Protein AF-A0A968MJ67-F1 (afdb_monomer_lite)

Radius of gyration: 22.07 Å; chains: 1; bounding box: 56×42×58 Å

Secondary structure (DSSP, 8-state):
-------SSSSS--TTHHHHHHHHHHHHHHHHHHTT-TTS--EEEE-----EEEEEE-SSSEEEEEESHHHHHHHHHHHHSPTTEEEE-HHHHT-TTEEEEEEEEE--TT-SSPEEEEEEEEE-TT------S---S-HHHHHHHHHHHGGGGGT-----------TTSSHHHHHHHHHHHHHHHS-------PPPSS---TTHHHHHHHHHHHHHHH---HHHHHHHHHHHS--

Structure (mmCIF, N/CA/C/O backbone):
data_AF-A0A968MJ67-F1
#
_entry.id   AF-A0A968MJ67-F1
#
loop_
_atom_site.group_PDB
_atom_site.id
_atom_site.type_symbol
_atom_site.label_atom_id
_atom_site.label_alt_id
_atom_site.label_comp_id
_atom_site.label_asym_id
_atom_site.label_entity_id
_atom_site.label_seq_id
_atom_site.pdbx_PDB_ins_code
_atom_site.Cartn_x
_atom_site.Cartn_y
_atom_site.Cartn_z
_atom_site.occupancy
_atom_site.B_iso_or_equiv
_atom_site.auth_seq_id
_atom_site.auth_comp_id
_atom_site.auth_asym_id
_atom_site.auth_atom_id
_atom_site.pdbx_PDB_model_num
ATOM 1 N N . GLY A 1 1 ? -6.217 -2.602 24.560 1.00 82.19 1 GLY A N 1
ATOM 2 C CA . GLY A 1 1 ? -4.945 -1.943 24.200 1.00 82.19 1 GLY A CA 1
ATOM 3 C C . GLY A 1 1 ? -5.206 -0.495 23.841 1.00 82.19 1 GLY A C 1
ATOM 4 O O . GLY A 1 1 ? -6.370 -0.126 23.727 1.00 82.19 1 GLY A O 1
ATOM 5 N N . GLY A 1 2 ? -4.158 0.314 23.679 1.00 90.75 2 GLY A N 1
ATOM 6 C CA . GLY A 1 2 ? -4.299 1.680 23.165 1.00 90.75 2 GLY A CA 1
ATOM 7 C C . GLY A 1 2 ? -4.777 1.683 21.711 1.00 90.75 2 GLY A C 1
ATOM 8 O O . GLY A 1 2 ? -4.461 0.764 20.958 1.00 90.75 2 GLY A O 1
ATOM 9 N N . VAL A 1 3 ? -5.547 2.702 21.330 1.00 93.62 3 VAL A N 1
ATOM 10 C CA . VAL A 1 3 ? -6.024 2.908 19.956 1.00 93.62 3 VAL A CA 1
ATOM 11 C C . VAL A 1 3 ? -5.465 4.234 19.462 1.00 93.62 3 VAL A C 1
ATOM 13 O O . VAL A 1 3 ? -5.598 5.248 20.142 1.00 93.62 3 VAL A O 1
ATOM 16 N N . MET A 1 4 ? -4.842 4.223 18.286 1.00 94.25 4 MET A N 1
ATOM 17 C CA . MET A 1 4 ? -4.293 5.418 17.650 1.00 94.25 4 MET A CA 1
ATOM 18 C C . MET A 1 4 ? -4.965 5.618 16.286 1.00 94.25 4 MET A C 1
ATOM 20 O O . MET A 1 4 ? -4.701 4.838 15.370 1.00 94.25 4 MET A O 1
ATOM 24 N N . PRO A 1 5 ? -5.831 6.634 16.125 1.00 93.25 5 PRO A N 1
ATOM 25 C CA . PRO A 1 5 ? -6.358 7.001 14.820 1.00 93.25 5 PRO A CA 1
ATOM 26 C C . PRO A 1 5 ? -5.293 7.760 14.019 1.00 93.25 5 PRO A C 1
ATOM 28 O O . PRO A 1 5 ? -4.637 8.663 14.537 1.00 93.25 5 PRO A O 1
ATOM 31 N N . ILE A 1 6 ? -5.124 7.395 12.749 1.00 94.38 6 ILE A N 1
ATOM 32 C CA . ILE A 1 6 ? -4.171 8.025 11.830 1.00 94.38 6 ILE A CA 1
ATOM 33 C C . ILE A 1 6 ? -4.911 8.344 10.540 1.00 94.38 6 ILE A C 1
ATOM 35 O O . ILE A 1 6 ? -5.614 7.493 9.996 1.00 94.38 6 ILE A O 1
ATOM 39 N N . PHE A 1 7 ? -4.740 9.565 10.045 1.00 92.88 7 PHE A N 1
ATOM 40 C CA . PHE A 1 7 ? -5.459 10.059 8.881 1.00 92.88 7 PHE A CA 1
ATOM 41 C C . PHE A 1 7 ? -4.482 10.447 7.780 1.00 92.88 7 PHE A C 1
ATOM 43 O O . PHE A 1 7 ? -3.519 11.176 8.008 1.00 92.88 7 PHE A O 1
ATOM 50 N N . PHE A 1 8 ? -4.760 9.965 6.572 1.00 92.06 8 PHE A N 1
ATOM 51 C CA . PHE A 1 8 ? -4.051 10.342 5.359 1.00 92.06 8 PHE A CA 1
ATOM 52 C C . PHE A 1 8 ? -5.030 11.087 4.462 1.00 92.06 8 PHE A C 1
ATOM 54 O O . PHE A 1 8 ? -6.102 10.572 4.155 1.00 92.06 8 PHE A O 1
ATOM 61 N N . GLY A 1 9 ? -4.656 12.294 4.051 1.00 87.62 9 GLY A N 1
ATOM 62 C CA . GLY A 1 9 ? -5.479 13.135 3.187 1.00 87.62 9 GLY A CA 1
ATOM 63 C C . GLY A 1 9 ? -6.207 14.286 3.892 1.00 87.62 9 GLY A C 1
ATOM 64 O O . GLY A 1 9 ? -6.979 14.995 3.253 1.00 87.62 9 GLY A O 1
ATOM 65 N N . ALA A 1 10 ? -5.948 14.490 5.186 1.00 85.50 10 ALA A N 1
ATOM 66 C CA . ALA A 1 10 ? -6.442 15.614 5.976 1.00 85.50 10 ALA A CA 1
ATOM 67 C C . ALA A 1 10 ? -5.298 16.189 6.839 1.00 85.50 10 ALA A C 1
ATOM 69 O O . ALA A 1 10 ? -4.511 15.407 7.376 1.00 85.50 10 ALA A O 1
ATOM 70 N N . PRO A 1 11 ? -5.160 17.524 6.972 1.00 80.56 11 PRO A N 1
ATOM 71 C CA . PRO A 1 11 ? -5.955 18.563 6.306 1.00 80.56 11 PRO A CA 1
ATOM 72 C C . PRO A 1 11 ? -5.613 18.734 4.815 1.00 80.56 11 PRO A C 1
ATOM 74 O O . PRO A 1 11 ? -6.339 19.408 4.095 1.00 80.56 11 PRO A O 1
ATOM 77 N N . VAL A 1 12 ? -4.520 18.125 4.343 1.00 81.50 12 VAL A N 1
ATOM 78 C CA . VAL A 1 12 ? -4.082 18.192 2.942 1.00 81.50 12 VAL A CA 1
ATOM 79 C C . VAL A 1 12 ? -4.245 16.828 2.283 1.00 81.50 12 VAL A C 1
ATOM 81 O O . VAL A 1 12 ? -3.722 15.828 2.781 1.00 81.50 12 VAL A O 1
ATOM 84 N N . SER A 1 13 ? -4.936 16.808 1.142 1.00 77.75 13 SER A N 1
ATOM 85 C CA . SER A 1 13 ? -5.158 15.603 0.346 1.00 77.75 13 SER A CA 1
ATOM 86 C C . SER A 1 13 ? -4.141 15.449 -0.780 1.00 77.75 13 SER A C 1
ATOM 88 O O . SER A 1 13 ? -3.773 16.413 -1.445 1.00 77.75 13 SER A O 1
ATOM 90 N N . PHE A 1 14 ? -3.699 14.211 -0.996 1.00 80.69 14 PHE A N 1
ATOM 91 C CA . PHE A 1 14 ? -2.829 13.811 -2.102 1.00 80.69 14 PHE A CA 1
ATOM 92 C C . PHE A 1 14 ? -3.429 12.600 -2.818 1.00 80.69 14 PHE A C 1
ATOM 94 O O . PHE A 1 14 ? -4.000 11.727 -2.160 1.00 80.69 14 PHE A O 1
ATOM 101 N N . GLU A 1 15 ? -3.221 12.490 -4.133 1.00 74.69 15 GLU A N 1
ATOM 102 C CA . GLU A 1 15 ? -3.727 11.365 -4.943 1.00 74.69 15 GLU A CA 1
ATOM 103 C C . GLU A 1 15 ? -3.272 9.996 -4.405 1.00 74.69 15 GLU A C 1
ATOM 105 O O . GLU A 1 15 ? -4.040 9.040 -4.371 1.00 74.69 15 GLU A O 1
ATOM 110 N N . ASP A 1 16 ? -2.042 9.915 -3.891 1.00 82.25 16 ASP A N 1
ATOM 111 C CA . ASP A 1 16 ? -1.436 8.677 -3.386 1.00 82.25 16 ASP A CA 1
ATOM 112 C C . ASP A 1 16 ? -1.673 8.411 -1.884 1.00 82.25 16 ASP A C 1
ATOM 114 O O . ASP A 1 16 ? -0.992 7.576 -1.287 1.00 82.25 16 ASP A O 1
ATOM 118 N N . SER A 1 17 ? -2.628 9.091 -1.238 1.00 88.31 17 SER A N 1
ATOM 119 C CA . SER A 1 17 ? -2.850 8.979 0.220 1.00 88.31 17 SER A CA 1
ATOM 120 C C . SER A 1 17 ? -3.091 7.538 0.690 1.00 88.31 17 SER A C 1
ATOM 122 O O . SER A 1 17 ? -2.517 7.120 1.695 1.00 88.31 17 SER A O 1
ATOM 124 N N . ALA A 1 18 ? -3.855 6.743 -0.068 1.00 90.81 18 ALA A N 1
ATOM 125 C CA . ALA A 1 18 ? -4.081 5.328 0.238 1.00 90.81 18 ALA A CA 1
ATOM 126 C C . ALA A 1 18 ? -2.784 4.499 0.177 1.00 90.81 18 ALA A C 1
ATOM 128 O O . ALA A 1 18 ? -2.505 3.701 1.070 1.00 90.81 18 ALA A O 1
ATOM 129 N N . ASN A 1 19 ? -1.952 4.725 -0.846 1.00 89.44 19 ASN A N 1
ATOM 130 C CA . ASN A 1 19 ? -0.661 4.045 -0.990 1.00 89.44 19 ASN A CA 1
ATOM 131 C C . ASN A 1 19 ? 0.298 4.421 0.145 1.00 89.44 19 ASN A C 1
ATOM 133 O O . ASN A 1 19 ? 1.007 3.563 0.665 1.00 89.44 19 ASN A O 1
ATOM 137 N N . ARG A 1 20 ? 0.281 5.688 0.568 1.00 88.06 20 ARG A N 1
ATOM 138 C CA . ARG A 1 20 ? 1.089 6.181 1.691 1.00 88.06 20 ARG A CA 1
ATOM 139 C C . ARG A 1 20 ? 0.654 5.573 3.021 1.00 88.06 20 ARG A C 1
ATOM 141 O O . ARG A 1 20 ? 1.517 5.200 3.807 1.00 88.06 20 ARG A O 1
ATOM 148 N N . ALA A 1 21 ? -0.651 5.422 3.249 1.00 93.62 21 ALA A N 1
ATOM 149 C CA . ALA A 1 21 ? -1.172 4.749 4.437 1.00 93.62 21 ALA A CA 1
ATOM 150 C C . ALA A 1 21 ? -0.690 3.292 4.519 1.00 93.62 21 ALA A C 1
ATOM 152 O O . ALA A 1 21 ? -0.228 2.842 5.568 1.00 93.62 21 ALA A O 1
ATOM 153 N N . LEU A 1 22 ? -0.738 2.575 3.393 1.00 94.06 22 LEU A N 1
ATOM 154 C CA . LEU A 1 22 ? -0.252 1.199 3.289 1.00 94.06 22 LEU A CA 1
ATOM 155 C C . LEU A 1 22 ? 1.262 1.097 3.529 1.00 94.06 22 LEU A C 1
ATOM 157 O O . LEU A 1 22 ? 1.694 0.250 4.310 1.00 94.06 22 LEU A O 1
ATOM 161 N N . GLU A 1 23 ? 2.061 1.973 2.909 1.00 90.38 23 GLU A N 1
ATOM 162 C CA . GLU A 1 23 ? 3.512 2.021 3.141 1.00 90.38 23 GLU A CA 1
ATOM 163 C C . GLU A 1 23 ? 3.852 2.321 4.601 1.00 90.38 23 GLU A C 1
ATOM 165 O O . GLU A 1 23 ? 4.701 1.650 5.187 1.00 90.38 23 GLU A O 1
ATOM 170 N N . PHE A 1 24 ? 3.171 3.298 5.206 1.00 93.06 24 PHE A N 1
ATOM 171 C CA . PHE A 1 24 ? 3.376 3.663 6.603 1.00 93.06 24 PHE A CA 1
ATOM 172 C C . PHE A 1 24 ? 3.139 2.469 7.529 1.00 93.06 24 PHE A C 1
ATOM 174 O O . PHE A 1 24 ? 3.987 2.158 8.364 1.00 93.06 24 PHE A O 1
ATOM 181 N N . VAL A 1 25 ? 2.017 1.767 7.357 1.00 94.62 25 VAL A N 1
ATOM 182 C CA . VAL A 1 25 ? 1.682 0.610 8.191 1.00 94.62 25 VAL A CA 1
ATOM 183 C C . VAL A 1 25 ? 2.725 -0.497 8.041 1.00 94.62 25 VAL A C 1
ATOM 185 O O . VAL A 1 25 ? 3.190 -1.029 9.048 1.00 94.62 25 VAL A O 1
ATOM 188 N N . ILE A 1 26 ? 3.154 -0.808 6.814 1.00 90.94 26 ILE A N 1
ATOM 189 C CA . ILE A 1 26 ? 4.209 -1.807 6.594 1.00 90.94 26 ILE A CA 1
ATOM 190 C C . ILE A 1 26 ? 5.513 -1.380 7.275 1.00 90.94 26 ILE A C 1
ATOM 192 O O . ILE A 1 26 ? 6.121 -2.193 7.969 1.00 90.94 26 ILE A O 1
ATOM 196 N N . ALA A 1 27 ? 5.917 -0.115 7.139 1.00 87.88 27 ALA A N 1
ATOM 197 C CA . ALA A 1 27 ? 7.133 0.405 7.759 1.00 87.88 27 ALA A CA 1
ATOM 198 C C . ALA A 1 27 ? 7.083 0.340 9.297 1.00 87.88 27 ALA A C 1
ATOM 200 O O . ALA A 1 27 ? 8.083 -0.002 9.934 1.00 87.88 27 ALA A O 1
ATOM 201 N N . VAL A 1 28 ? 5.925 0.611 9.910 1.00 90.44 28 VAL A N 1
ATOM 202 C CA . VAL A 1 28 ? 5.722 0.437 11.358 1.00 90.44 28 VAL A CA 1
ATOM 203 C C . VAL A 1 28 ? 5.906 -1.029 11.749 1.00 90.44 28 VAL A C 1
ATOM 205 O O . VAL A 1 28 ? 6.678 -1.324 12.662 1.00 90.44 28 VAL A O 1
ATOM 208 N N . CYS A 1 29 ? 5.266 -1.957 11.035 1.00 90.06 29 CYS A N 1
ATOM 209 C CA . CYS A 1 29 ? 5.392 -3.392 11.300 1.00 90.06 29 CYS A CA 1
ATOM 210 C C . CYS A 1 29 ? 6.836 -3.897 11.132 1.00 90.06 29 CYS A C 1
ATOM 212 O O . CYS A 1 29 ? 7.305 -4.707 11.933 1.00 90.06 29 CYS A O 1
ATOM 214 N N . GLU A 1 30 ? 7.556 -3.421 10.116 1.00 86.25 30 GLU A N 1
ATOM 215 C CA . GLU A 1 30 ? 8.977 -3.724 9.902 1.00 86.25 30 GLU A CA 1
ATOM 216 C C . GLU A 1 30 ? 9.847 -3.153 11.027 1.00 86.25 30 GLU A C 1
ATOM 218 O O . GLU A 1 30 ? 10.730 -3.842 11.535 1.00 86.25 30 GLU A O 1
ATOM 223 N N . THR A 1 31 ? 9.561 -1.932 11.481 1.00 86.56 31 THR A N 1
ATOM 224 C CA . THR A 1 31 ? 10.290 -1.287 12.581 1.00 86.56 31 THR A CA 1
ATOM 225 C C . THR A 1 31 ? 10.117 -2.041 13.895 1.00 86.56 31 THR A C 1
ATOM 227 O O . THR A 1 31 ? 11.100 -2.240 14.610 1.00 86.56 31 THR A O 1
ATOM 230 N N . LEU A 1 32 ? 8.897 -2.492 14.209 1.00 88.31 32 LEU A N 1
ATOM 231 C CA . LEU A 1 32 ? 8.630 -3.300 15.403 1.00 88.31 32 LEU A CA 1
ATOM 232 C C . LEU A 1 32 ? 9.453 -4.592 15.389 1.00 88.31 32 LEU A C 1
ATOM 234 O O . LEU A 1 32 ? 10.131 -4.897 16.367 1.00 88.31 32 LEU A O 1
ATOM 238 N N . LYS A 1 33 ? 9.479 -5.297 14.251 1.00 84.88 33 LYS A N 1
ATOM 239 C CA . LYS A 1 33 ? 10.298 -6.507 14.083 1.00 84.88 33 LYS A CA 1
ATOM 240 C C . LYS A 1 33 ? 11.793 -6.214 14.211 1.00 84.88 33 LYS A C 1
ATOM 242 O O . LYS A 1 33 ? 12.493 -6.901 14.945 1.00 84.88 33 LYS A O 1
ATOM 247 N N . ASN A 1 34 ? 12.286 -5.175 13.538 1.00 82.12 34 ASN A N 1
ATOM 248 C CA . ASN A 1 34 ? 13.711 -4.830 13.526 1.00 82.12 34 ASN A CA 1
ATOM 249 C C . ASN A 1 34 ? 14.236 -4.395 14.901 1.00 82.12 34 ASN A C 1
ATOM 251 O O . ASN A 1 34 ? 15.421 -4.558 15.180 1.00 82.12 34 ASN A O 1
ATOM 255 N N . LYS A 1 35 ? 13.371 -3.839 15.755 1.00 89.38 35 LYS A N 1
ATOM 256 C CA . LYS A 1 35 ? 13.712 -3.455 17.130 1.00 89.38 35 LYS A CA 1
ATOM 257 C C . LYS A 1 35 ? 13.555 -4.592 18.148 1.00 89.38 35 LYS A C 1
ATOM 259 O O . LYS A 1 35 ? 13.773 -4.339 19.328 1.00 89.38 35 LYS A O 1
ATOM 264 N N . GLY A 1 36 ? 13.181 -5.804 17.724 1.00 86.81 36 GLY A N 1
ATOM 265 C CA . GLY A 1 36 ? 12.907 -6.920 18.639 1.00 86.81 36 GLY A CA 1
ATOM 266 C C . GLY A 1 36 ? 11.712 -6.647 19.557 1.00 86.81 36 GLY A C 1
ATOM 267 O O . GLY A 1 36 ? 11.751 -6.964 20.742 1.00 86.81 36 GLY A O 1
ATO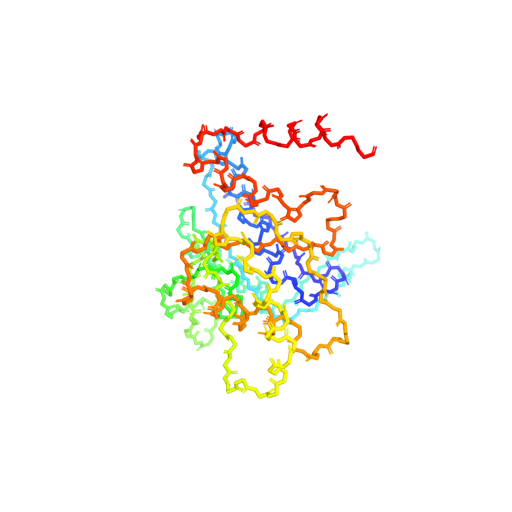M 268 N N . LEU A 1 37 ? 10.699 -5.950 19.029 1.00 89.69 37 LEU A N 1
ATOM 269 C CA . LEU A 1 37 ? 9.437 -5.643 19.708 1.00 89.69 37 LEU A CA 1
ATOM 270 C C . LEU A 1 37 ? 8.290 -6.508 19.160 1.00 89.69 37 LEU A C 1
ATOM 272 O O . LEU A 1 37 ? 7.136 -6.082 19.112 1.00 89.69 37 LEU A O 1
ATOM 276 N N . ASP A 1 38 ? 8.609 -7.714 18.701 1.00 82.75 38 ASP A N 1
ATOM 277 C CA . ASP A 1 38 ? 7.694 -8.689 18.104 1.00 82.75 38 ASP A CA 1
ATOM 278 C C . ASP A 1 38 ? 6.661 -9.256 19.091 1.00 82.75 38 ASP A C 1
ATOM 280 O O . ASP A 1 38 ? 5.608 -9.739 18.673 1.00 82.75 38 ASP A O 1
ATOM 284 N N . GLN A 1 39 ? 6.895 -9.100 20.394 1.00 87.19 39 GLN A N 1
ATOM 285 C CA . GLN A 1 39 ? 5.910 -9.358 21.445 1.00 87.19 39 GLN A CA 1
ATOM 286 C C . GLN A 1 39 ? 4.738 -8.364 21.436 1.00 87.19 39 GLN A C 1
ATOM 288 O O . GLN A 1 39 ? 3.684 -8.651 22.009 1.00 87.19 39 GLN A O 1
ATOM 293 N N . ILE A 1 40 ? 4.895 -7.189 20.811 1.00 89.56 40 ILE A N 1
ATOM 294 C CA . ILE A 1 40 ? 3.820 -6.199 20.712 1.00 89.56 40 ILE A CA 1
ATOM 295 C C . ILE A 1 40 ? 2.843 -6.638 19.623 1.00 89.56 40 ILE A C 1
ATOM 297 O O . ILE A 1 40 ? 3.099 -6.490 18.429 1.00 89.56 40 ILE A O 1
ATOM 301 N N . GLN A 1 41 ? 1.683 -7.133 20.047 1.00 92.50 41 GLN A N 1
ATOM 302 C CA . GLN A 1 41 ? 0.586 -7.440 19.138 1.00 92.50 41 GLN A CA 1
ATOM 303 C C . GLN A 1 41 ? -0.095 -6.158 18.658 1.00 92.50 41 GLN A C 1
ATOM 305 O O . GLN A 1 41 ? -0.487 -5.305 19.457 1.00 92.50 41 GLN A O 1
ATOM 310 N N . TYR A 1 42 ? -0.299 -6.055 17.348 1.00 93.75 42 TYR A N 1
ATOM 311 C CA . TYR A 1 42 ? -1.078 -4.983 16.734 1.00 93.75 42 TYR A CA 1
ATOM 312 C C . TYR A 1 42 ? -2.272 -5.542 15.969 1.00 93.75 42 TYR A C 1
ATOM 314 O O . TYR A 1 42 ? -2.273 -6.682 15.517 1.00 93.75 42 TYR A O 1
ATOM 322 N N . ARG A 1 43 ? -3.295 -4.712 15.813 1.00 97.31 43 ARG A N 1
ATOM 323 C CA . ARG A 1 43 ? -4.436 -4.940 14.929 1.00 97.31 43 ARG A CA 1
ATOM 324 C C . ARG A 1 43 ? -4.653 -3.643 14.186 1.00 97.31 43 ARG A C 1
ATOM 326 O O . ARG A 1 43 ? -4.677 -2.593 14.826 1.00 97.31 43 ARG A O 1
ATOM 333 N N . ILE A 1 44 ? -4.740 -3.689 12.863 1.00 98.00 44 ILE A N 1
ATOM 334 C CA . ILE A 1 44 ? -4.815 -2.474 12.046 1.00 98.00 44 ILE A CA 1
ATOM 335 C C . ILE A 1 44 ? -5.969 -2.614 11.063 1.00 98.00 44 ILE A C 1
ATOM 337 O O . ILE A 1 44 ? -6.078 -3.613 10.358 1.00 98.00 44 ILE A O 1
ATOM 341 N N . GLY A 1 45 ? -6.824 -1.597 11.022 1.00 97.88 45 GLY A N 1
ATOM 342 C CA . GLY A 1 45 ? -7.891 -1.464 10.042 1.00 97.88 45 GLY A CA 1
ATOM 343 C C . GLY A 1 45 ? -7.666 -0.222 9.195 1.00 97.88 45 GLY A C 1
ATOM 344 O O . GLY A 1 45 ? -7.443 0.856 9.743 1.00 97.88 45 GLY A O 1
ATOM 345 N N . ILE A 1 46 ? -7.711 -0.369 7.872 1.00 98.06 46 ILE A N 1
ATOM 346 C CA . ILE A 1 46 ? -7.508 0.732 6.924 1.00 98.06 46 ILE A CA 1
ATOM 347 C C . ILE A 1 46 ? -8.705 0.793 5.982 1.00 98.06 46 ILE A C 1
ATOM 349 O O . ILE A 1 46 ? -9.059 -0.191 5.338 1.00 98.06 46 ILE A O 1
ATOM 353 N N . SER A 1 47 ? -9.312 1.961 5.869 1.00 96.69 47 SER A N 1
ATOM 354 C CA . SER A 1 47 ? -10.391 2.216 4.922 1.00 96.69 47 SER A CA 1
ATOM 355 C C . SER A 1 47 ? -10.110 3.495 4.146 1.00 96.69 47 SER A C 1
ATOM 357 O O . SER A 1 47 ? -9.263 4.306 4.535 1.00 96.69 47 SER A O 1
ATOM 359 N N . VAL A 1 48 ? -10.836 3.685 3.052 1.00 95.25 48 VAL A N 1
ATOM 360 C CA . VAL A 1 48 ? -10.817 4.935 2.294 1.00 95.25 48 VAL A CA 1
ATOM 361 C C . VAL A 1 48 ? -12.236 5.380 1.994 1.00 95.25 48 VAL A C 1
ATOM 363 O O . VAL A 1 48 ? -13.127 4.579 1.725 1.00 95.25 48 VAL A O 1
ATOM 366 N N . GLY A 1 49 ? -12.460 6.685 2.043 1.00 92.75 49 GLY A N 1
ATOM 367 C CA . GLY A 1 49 ? -13.737 7.272 1.679 1.00 92.75 49 GLY A CA 1
ATOM 368 C C . GLY A 1 49 ? -13.813 8.732 2.078 1.00 92.75 49 GLY A C 1
ATOM 369 O O . GLY A 1 49 ? -12.909 9.266 2.720 1.00 92.75 49 GLY A O 1
ATOM 370 N N . THR A 1 50 ? -14.917 9.363 1.703 1.00 92.06 50 THR A N 1
ATOM 371 C CA . THR A 1 50 ? -15.193 10.754 2.048 1.00 92.06 50 THR A CA 1
ATOM 372 C C . THR A 1 50 ? -15.493 10.881 3.538 1.00 92.06 50 THR A C 1
ATOM 374 O O . THR A 1 50 ? -16.279 10.111 4.097 1.00 92.06 50 THR A O 1
ATOM 377 N N . ALA A 1 51 ? -14.879 11.874 4.173 1.00 92.19 51 ALA A N 1
ATOM 378 C CA . ALA A 1 51 ? -15.128 12.241 5.557 1.00 92.19 51 ALA A CA 1
ATOM 379 C C . ALA A 1 51 ? -15.210 13.762 5.682 1.00 92.19 51 ALA A C 1
ATOM 381 O O . ALA A 1 51 ? -14.578 14.495 4.921 1.00 92.19 51 ALA A O 1
ATOM 382 N N . TYR A 1 52 ? -15.980 14.221 6.659 1.00 92.00 52 TYR A N 1
ATOM 383 C CA . TYR A 1 52 ? -16.001 15.612 7.072 1.00 92.00 52 TYR A CA 1
ATOM 384 C C . TYR A 1 52 ? -14.833 15.866 8.020 1.00 92.00 52 TYR A C 1
ATOM 386 O O . TYR A 1 52 ? -14.616 15.084 8.947 1.00 92.00 52 TYR A O 1
ATOM 394 N N . THR A 1 53 ? -14.079 16.940 7.798 1.00 91.44 53 THR A N 1
ATOM 395 C CA . THR A 1 53 ? -12.900 17.275 8.606 1.00 91.44 53 THR A CA 1
ATOM 396 C C . THR A 1 53 ? -12.958 18.731 9.031 1.00 91.44 53 THR A C 1
ATOM 398 O O . THR A 1 53 ? -13.205 19.593 8.189 1.00 91.44 53 THR A O 1
ATOM 401 N N . GLY A 1 54 ? -12.691 19.025 10.297 1.00 89.69 54 GLY A N 1
ATOM 402 C CA . GLY A 1 54 ? -12.685 20.401 10.783 1.00 89.69 54 GLY A CA 1
ATOM 403 C C . GLY A 1 54 ? -12.563 20.485 12.295 1.00 89.69 54 GLY A C 1
ATOM 404 O O . GLY A 1 54 ? -12.498 19.467 12.981 1.00 89.69 54 GLY A O 1
ATOM 405 N N . PHE A 1 55 ? -12.534 21.707 12.815 1.00 90.19 55 PHE A N 1
ATOM 406 C CA . PHE A 1 55 ? -12.630 21.932 14.252 1.00 90.19 55 PHE A CA 1
ATOM 407 C C . PHE A 1 55 ? -14.078 21.724 14.699 1.00 90.19 55 PHE A C 1
ATOM 409 O O . PHE A 1 55 ? -14.988 22.373 14.190 1.00 90.19 55 PHE A O 1
ATOM 416 N N . ILE A 1 56 ? -14.281 20.797 15.631 1.00 87.19 56 ILE A N 1
ATOM 417 C CA . ILE A 1 56 ? -15.572 20.503 16.249 1.00 87.19 56 ILE A CA 1
ATOM 418 C C . ILE A 1 56 ? -15.457 20.816 17.742 1.00 87.19 56 ILE A C 1
ATOM 420 O O . ILE A 1 56 ? -14.512 20.376 18.400 1.00 87.19 56 ILE A O 1
ATOM 424 N N . GLY A 1 57 ? -16.413 21.579 18.269 1.00 86.75 57 GLY A N 1
ATOM 425 C CA . GLY A 1 57 ? -16.481 21.973 19.675 1.00 86.75 57 GLY A CA 1
ATOM 426 C C . GLY A 1 57 ? -16.976 23.407 19.853 1.00 86.75 57 GLY A C 1
ATOM 427 O O . GLY A 1 57 ? -17.496 24.002 18.910 1.00 86.75 57 GLY A O 1
ATOM 428 N N . CYS A 1 58 ? -16.830 23.938 21.064 1.00 87.19 58 CYS A N 1
ATOM 429 C CA . CYS A 1 58 ? -17.117 25.337 21.381 1.00 87.19 58 CYS A CA 1
ATOM 430 C C . CYS A 1 58 ? -15.841 26.188 21.310 1.00 87.19 58 CYS A C 1
ATOM 432 O O . CYS A 1 58 ? -14.742 25.667 21.102 1.00 87.19 58 CYS A O 1
ATOM 434 N N . GLU A 1 59 ? -15.991 27.498 21.489 1.00 83.00 59 GLU A N 1
ATOM 435 C CA . GLU A 1 59 ? -14.886 28.457 21.433 1.00 83.00 59 GLU A CA 1
ATOM 436 C C . GLU A 1 59 ? -13.821 28.169 22.507 1.00 83.00 59 GLU A C 1
ATOM 438 O O . GLU A 1 59 ? -12.626 28.217 22.219 1.00 83.00 59 GLU A O 1
ATOM 443 N N . GLU A 1 60 ? -14.231 27.739 23.706 1.00 88.69 60 GLU A N 1
ATOM 444 C CA . GLU A 1 60 ? -13.303 27.385 24.789 1.00 88.69 60 GLU A CA 1
ATOM 445 C C . GLU A 1 60 ? -12.681 25.988 24.629 1.00 88.69 60 GLU A C 1
ATOM 447 O O . GLU A 1 60 ? -11.658 25.680 25.248 1.00 88.69 60 GLU A O 1
ATOM 452 N N . ARG A 1 61 ? -13.293 25.108 23.825 1.00 84.50 61 ARG A N 1
ATOM 453 C CA . ARG A 1 61 ? -12.816 23.738 23.611 1.00 84.50 61 ARG A CA 1
ATOM 454 C C . ARG A 1 61 ? -13.227 23.213 22.242 1.00 84.50 61 ARG A C 1
ATOM 456 O O . ARG A 1 61 ? -14.296 22.625 22.082 1.00 84.50 61 ARG A O 1
ATOM 463 N N . SER A 1 62 ? -12.312 23.328 21.287 1.00 87.06 62 SER A N 1
ATOM 464 C CA . SER A 1 62 ? -12.434 22.727 19.961 1.00 87.06 62 SER A CA 1
ATOM 465 C C . SER A 1 62 ? -11.328 21.705 19.708 1.00 87.06 62 SER A C 1
ATOM 467 O O . SER A 1 62 ? -10.211 21.808 20.221 1.00 87.06 62 SER A O 1
ATOM 469 N N . GLN A 1 63 ? -11.649 20.671 18.934 1.00 87.31 63 GLN A N 1
ATOM 470 C CA . GLN A 1 63 ? -10.693 19.659 18.496 1.00 87.31 63 GLN A CA 1
ATOM 471 C C . GLN A 1 63 ? -10.827 19.447 16.998 1.00 87.31 63 GLN A C 1
ATOM 473 O O . GLN A 1 63 ? -11.935 19.418 16.464 1.00 87.31 63 GLN A O 1
ATOM 478 N N . TYR A 1 64 ? -9.696 19.273 16.318 1.00 88.19 64 TYR A N 1
ATOM 479 C CA . TYR A 1 64 ? -9.722 18.844 14.930 1.00 88.19 64 TYR A CA 1
ATOM 480 C C . TYR A 1 64 ? -10.219 17.400 14.872 1.00 88.19 64 TYR A C 1
ATOM 482 O O . TYR A 1 64 ? -9.577 16.486 15.391 1.00 88.19 64 TYR A O 1
ATOM 490 N N . ALA A 1 65 ? -11.386 17.212 14.273 1.00 89.88 65 ALA A N 1
ATOM 491 C CA . ALA A 1 65 ? -12.092 15.949 14.237 1.00 89.88 65 ALA A CA 1
ATOM 492 C C . ALA A 1 65 ? -12.422 15.563 12.798 1.00 89.88 65 ALA A C 1
ATOM 494 O O . ALA A 1 65 ? -12.595 16.404 11.911 1.00 89.88 65 ALA A O 1
ATOM 495 N N . ILE A 1 66 ? -12.489 14.252 12.584 1.00 92.31 66 ILE A N 1
ATOM 496 C CA . ILE A 1 66 ? -12.775 13.641 11.293 1.00 92.31 66 ILE A CA 1
ATOM 497 C C . ILE A 1 66 ? -13.941 12.685 11.498 1.00 92.31 66 ILE A C 1
ATOM 499 O O . ILE A 1 66 ? -13.864 11.764 12.313 1.00 92.31 66 ILE A O 1
ATOM 503 N N . VAL A 1 67 ? -15.025 12.917 10.766 1.00 91.62 67 VAL A N 1
ATOM 504 C CA . VAL A 1 67 ? -16.282 12.179 10.900 1.00 91.62 67 VAL A CA 1
ATOM 505 C C . VAL A 1 67 ? -16.675 11.627 9.540 1.00 91.62 67 VAL A C 1
ATOM 507 O O . VAL A 1 67 ? -16.849 12.368 8.576 1.00 91.62 67 VAL A O 1
ATOM 510 N N . GLY A 1 68 ? -16.822 10.309 9.443 1.00 91.88 68 GLY A N 1
ATOM 511 C CA . GLY A 1 68 ? -17.236 9.664 8.204 1.00 91.88 68 GLY A CA 1
ATOM 512 C C . GLY A 1 68 ? -17.370 8.155 8.342 1.00 91.88 68 GLY A C 1
ATOM 513 O O . GLY A 1 68 ? -16.793 7.535 9.238 1.00 91.88 68 GLY A O 1
ATOM 514 N N . ASN A 1 69 ? -18.113 7.551 7.415 1.00 92.25 69 ASN A N 1
ATOM 515 C CA . ASN A 1 69 ? -18.326 6.103 7.391 1.00 92.25 69 ASN A CA 1
ATOM 516 C C . ASN A 1 69 ? -17.014 5.329 7.231 1.00 92.25 69 ASN A C 1
ATOM 518 O O . ASN A 1 69 ? -16.871 4.253 7.810 1.00 92.25 69 ASN A O 1
ATOM 522 N N . CYS A 1 70 ? -16.034 5.891 6.514 1.00 93.38 70 CYS A N 1
ATOM 523 C CA . CYS A 1 70 ? -14.703 5.302 6.404 1.00 93.38 70 CYS A CA 1
ATOM 524 C C . CYS A 1 70 ? -14.017 5.193 7.777 1.00 93.38 70 CYS A C 1
ATOM 526 O O . CYS A 1 70 ? -13.510 4.122 8.101 1.00 93.38 70 CYS A O 1
ATOM 528 N N . VAL A 1 71 ? -14.080 6.218 8.635 1.00 94.06 71 VAL A N 1
ATOM 529 C CA . VAL A 1 71 ? -13.486 6.191 9.987 1.00 94.06 71 VAL A CA 1
ATOM 530 C C . VAL A 1 71 ? -14.076 5.051 10.818 1.00 94.06 71 VAL A C 1
ATOM 532 O O . VAL A 1 71 ? -13.346 4.258 11.415 1.00 94.06 71 VAL A O 1
ATOM 535 N N . ASN A 1 72 ? -15.403 4.913 10.785 1.00 94.06 72 ASN A N 1
ATOM 536 C CA . ASN A 1 72 ? -16.108 3.837 11.479 1.00 94.06 72 ASN A CA 1
ATOM 537 C C . ASN A 1 72 ? -15.740 2.457 10.916 1.00 94.06 72 ASN A C 1
ATOM 539 O O . ASN A 1 72 ? -1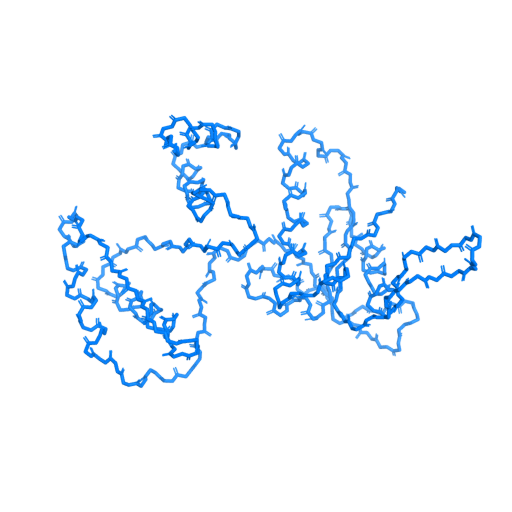5.541 1.510 11.677 1.00 94.06 72 ASN A O 1
ATOM 543 N N . LEU A 1 73 ? -15.622 2.334 9.591 1.00 95.44 73 LEU A N 1
ATOM 544 C CA . LEU A 1 73 ? -15.202 1.096 8.939 1.00 95.44 73 LEU A CA 1
ATOM 545 C C . LEU A 1 73 ? -13.761 0.714 9.304 1.00 95.44 73 LEU A C 1
ATOM 547 O O . LEU A 1 73 ? -13.520 -0.449 9.602 1.00 95.44 73 LEU A O 1
ATOM 551 N N . ALA A 1 74 ? -12.824 1.666 9.357 1.00 96.56 74 ALA A N 1
ATOM 552 C CA . ALA A 1 74 ? -11.444 1.405 9.777 1.00 96.56 74 ALA A CA 1
ATOM 553 C C . ALA A 1 74 ? -11.391 0.859 11.210 1.00 96.56 74 ALA A C 1
ATOM 555 O O . ALA A 1 74 ? -10.724 -0.142 11.469 1.00 96.56 74 ALA A O 1
ATOM 556 N N . ALA A 1 75 ? -12.157 1.455 12.129 1.00 95.75 75 ALA A N 1
ATOM 557 C CA . ALA A 1 75 ? -12.260 0.958 13.497 1.00 95.75 75 ALA A CA 1
ATOM 558 C C . ALA A 1 75 ? -12.834 -0.471 13.550 1.00 95.75 75 ALA A C 1
ATOM 560 O O . ALA A 1 75 ? -12.307 -1.324 14.261 1.00 95.75 75 ALA A O 1
ATOM 561 N N . ARG A 1 76 ? -13.869 -0.767 12.753 1.00 95.69 76 ARG A N 1
ATOM 562 C CA . ARG A 1 76 ? -14.477 -2.108 12.670 1.00 95.69 76 ARG A CA 1
ATOM 563 C C . ARG A 1 76 ? -13.511 -3.140 12.079 1.00 95.69 76 ARG A C 1
ATOM 565 O O . ARG A 1 76 ? -13.367 -4.221 12.643 1.00 95.69 76 ARG A O 1
ATOM 572 N N . LEU A 1 77 ? -12.802 -2.792 11.005 1.00 97.38 77 LEU A N 1
ATOM 573 C CA . LEU A 1 77 ? -11.745 -3.618 10.414 1.00 97.38 77 LEU A CA 1
ATOM 574 C C . LEU A 1 77 ? -10.661 -3.945 11.447 1.00 97.38 77 LEU A C 1
ATOM 576 O O . LEU A 1 77 ? -10.286 -5.102 11.591 1.00 97.38 77 LEU A O 1
ATOM 580 N N . MET A 1 78 ? -10.215 -2.949 12.218 1.00 97.06 78 MET A N 1
ATOM 581 C CA . MET A 1 78 ? -9.239 -3.133 13.294 1.00 97.06 78 MET A CA 1
ATOM 582 C C . MET A 1 78 ? -9.749 -4.106 14.366 1.00 97.06 78 MET A C 1
ATOM 584 O O . MET A 1 78 ? -9.003 -4.966 14.823 1.00 97.06 78 MET A O 1
ATOM 588 N N . THR A 1 79 ? -11.014 -3.991 14.777 1.00 94.88 79 THR A N 1
ATOM 589 C CA . THR A 1 79 ? -11.599 -4.881 15.791 1.00 94.88 79 THR A CA 1
ATOM 590 C C . THR A 1 79 ? -11.692 -6.335 15.319 1.00 94.88 79 THR A C 1
ATOM 592 O O . THR A 1 79 ? -11.477 -7.234 16.126 1.00 94.88 79 THR A O 1
ATOM 595 N N . PHE A 1 80 ? -11.981 -6.565 14.035 1.00 95.44 80 PHE A N 1
ATOM 596 C CA . PHE A 1 80 ? -12.079 -7.900 13.421 1.00 95.44 80 PHE A CA 1
ATOM 597 C C . PHE A 1 80 ? -10.735 -8.494 12.973 1.00 95.44 80 PHE A C 1
ATOM 599 O O . PHE A 1 80 ? -10.685 -9.640 12.517 1.00 95.44 80 PHE A O 1
ATOM 606 N N . ALA A 1 81 ? -9.657 -7.715 13.024 1.00 96.81 81 ALA A N 1
ATOM 607 C CA . ALA A 1 81 ? -8.332 -8.193 12.677 1.00 96.81 81 ALA A CA 1
ATOM 608 C C . ALA A 1 81 ? -7.812 -9.149 13.758 1.00 96.81 81 ALA A C 1
ATOM 610 O O . ALA A 1 81 ? -7.902 -8.871 14.957 1.00 96.81 81 ALA A O 1
ATOM 611 N N . GLU A 1 82 ? -7.221 -10.258 13.328 1.00 96.06 82 GLU A N 1
ATOM 612 C CA . GLU A 1 82 ? -6.464 -11.130 14.223 1.00 96.06 82 GLU A CA 1
ATOM 613 C C . GLU A 1 82 ? -5.202 -10.413 14.739 1.00 96.06 82 GLU A C 1
ATOM 615 O O . GLU A 1 82 ? -4.748 -9.428 14.145 1.00 96.06 82 GLU A O 1
ATOM 620 N N . PRO A 1 83 ? -4.598 -10.854 15.858 1.00 95.00 83 PRO A N 1
ATOM 621 C CA . PRO A 1 83 ? -3.303 -10.332 16.281 1.00 95.00 83 PRO A CA 1
ATOM 622 C C . PRO A 1 83 ? -2.267 -10.380 15.146 1.00 95.00 83 PRO A C 1
ATOM 624 O O . PRO A 1 83 ? -2.075 -11.411 14.505 1.00 95.00 83 PRO A O 1
ATOM 627 N N . ASN A 1 84 ? -1.574 -9.262 14.933 1.00 94.62 84 ASN A N 1
ATOM 628 C CA . ASN A 1 84 ? -0.615 -9.018 13.852 1.00 94.62 84 ASN A CA 1
ATOM 629 C C . ASN A 1 84 ? -1.220 -9.016 12.437 1.00 94.62 84 ASN A C 1
ATOM 631 O O . ASN A 1 84 ? -0.503 -9.205 11.452 1.00 94.62 84 ASN A O 1
ATOM 635 N N . GLU A 1 85 ? -2.529 -8.783 12.320 1.00 96.75 85 GLU A N 1
ATOM 636 C CA . GLU A 1 85 ? -3.229 -8.678 11.044 1.00 96.75 85 GLU A CA 1
ATOM 637 C C . GLU A 1 85 ? -3.571 -7.223 10.692 1.00 96.75 85 GLU A C 1
ATOM 639 O O . GLU A 1 85 ? -3.874 -6.380 11.543 1.00 96.75 85 GLU A O 1
ATOM 644 N N . ILE A 1 86 ? -3.522 -6.943 9.390 1.00 98.19 86 ILE A N 1
ATOM 645 C CA . ILE A 1 86 ? -3.904 -5.667 8.794 1.00 98.19 86 ILE A CA 1
ATOM 646 C C . ILE A 1 86 ? -5.064 -5.944 7.840 1.00 98.19 86 ILE A C 1
ATOM 648 O O . ILE A 1 86 ? -4.867 -6.591 6.806 1.00 98.19 86 ILE A O 1
ATOM 652 N N . LEU A 1 87 ? -6.255 -5.459 8.182 1.00 98.38 87 LEU A N 1
ATOM 653 C CA . LEU A 1 87 ? -7.450 -5.571 7.353 1.00 98.38 87 LEU A CA 1
ATOM 654 C C . LEU A 1 87 ? -7.743 -4.265 6.629 1.00 98.38 87 LEU A C 1
ATOM 656 O O . LEU A 1 87 ? -7.595 -3.174 7.182 1.00 98.38 87 LEU A O 1
ATOM 660 N N . VAL A 1 88 ? -8.179 -4.390 5.382 1.00 98.25 88 VAL A N 1
ATOM 661 C CA . VAL A 1 88 ? -8.494 -3.265 4.514 1.00 98.25 88 VAL A CA 1
ATOM 662 C C . VAL A 1 88 ? -9.823 -3.460 3.798 1.00 98.25 88 VAL A C 1
ATOM 664 O O . VAL A 1 88 ? -10.247 -4.593 3.540 1.00 98.25 88 VAL A O 1
ATOM 667 N N . ASP A 1 89 ? -10.463 -2.347 3.453 1.00 96.44 89 ASP A N 1
ATOM 668 C CA . ASP A 1 89 ? -11.655 -2.351 2.608 1.00 96.44 89 ASP A CA 1
ATOM 669 C C . ASP A 1 89 ? -11.325 -2.533 1.112 1.00 96.44 89 ASP A C 1
ATOM 671 O O . ASP A 1 89 ? -10.169 -2.542 0.670 1.00 96.44 89 ASP A O 1
ATOM 675 N N . LYS A 1 90 ? -12.381 -2.659 0.302 1.00 95.62 90 LYS A N 1
ATOM 676 C CA . LYS A 1 90 ? -12.274 -2.750 -1.159 1.00 95.62 90 LYS A CA 1
ATOM 677 C C . LYS A 1 90 ? -11.619 -1.527 -1.795 1.00 95.62 90 LYS A C 1
ATOM 679 O O . LYS A 1 90 ? -10.979 -1.681 -2.828 1.00 95.62 90 LYS A O 1
ATOM 684 N N . GLY A 1 91 ? -11.804 -0.330 -1.239 1.00 94.19 91 GLY A N 1
ATOM 685 C CA . GLY A 1 91 ? -11.247 0.897 -1.806 1.00 94.19 91 GLY A CA 1
ATOM 686 C C . GLY A 1 91 ? -9.722 0.914 -1.714 1.00 94.19 91 GLY A C 1
ATOM 687 O O . GLY A 1 91 ? -9.043 1.190 -2.701 1.00 94.19 91 GLY A O 1
ATOM 688 N N . ILE A 1 92 ? -9.178 0.515 -0.565 1.00 95.88 92 ILE A N 1
ATOM 689 C CA . ILE A 1 92 ? -7.737 0.381 -0.332 1.00 95.88 92 ILE A CA 1
ATOM 690 C C . ILE A 1 92 ? -7.136 -0.767 -1.159 1.00 95.88 92 ILE A C 1
ATOM 692 O O . ILE A 1 92 ? -6.042 -0.628 -1.716 1.00 95.88 92 ILE A O 1
ATOM 696 N N . GLN A 1 93 ? -7.854 -1.888 -1.291 1.00 95.19 93 GLN A N 1
ATOM 697 C CA . GLN A 1 93 ? -7.383 -3.070 -2.025 1.00 95.19 93 GLN A CA 1
ATOM 698 C C . GLN A 1 93 ? -7.058 -2.793 -3.503 1.00 95.19 93 GLN A C 1
ATOM 700 O O . GLN A 1 93 ? -6.241 -3.504 -4.092 1.00 95.19 93 GLN A O 1
ATOM 705 N N . GLN A 1 94 ? -7.640 -1.754 -4.110 1.00 90.31 94 GLN A N 1
ATOM 706 C CA . GLN A 1 94 ? -7.406 -1.403 -5.517 1.00 90.31 94 GLN A CA 1
ATOM 707 C C . GLN A 1 94 ? -5.940 -1.067 -5.831 1.00 90.31 94 GLN A C 1
ATOM 709 O O . GLN A 1 94 ? -5.541 -1.065 -7.002 1.00 90.31 94 GLN A O 1
ATOM 714 N N . SER A 1 95 ? -5.120 -0.796 -4.811 1.00 88.12 95 SER A N 1
ATOM 715 C CA . SER A 1 95 ? -3.704 -0.538 -5.018 1.00 88.12 95 SER A CA 1
ATOM 716 C C . SER A 1 95 ? -2.976 -1.748 -5.599 1.00 88.12 95 SER A C 1
ATOM 718 O O . SER A 1 95 ? -2.843 -2.801 -4.982 1.00 88.12 95 SER A O 1
ATOM 720 N N . ARG A 1 96 ? -2.385 -1.565 -6.781 1.00 83.69 96 ARG A N 1
ATOM 721 C CA . ARG A 1 96 ? -1.559 -2.598 -7.426 1.00 83.69 96 ARG A CA 1
ATOM 722 C C . ARG A 1 96 ? -0.183 -2.760 -6.775 1.00 83.69 96 ARG A C 1
ATOM 724 O O . ARG A 1 96 ? 0.509 -3.739 -7.045 1.00 83.69 96 ARG A O 1
ATOM 731 N N . GLN A 1 97 ? 0.230 -1.792 -5.952 1.00 82.44 97 GLN A N 1
ATOM 732 C CA . GLN A 1 97 ? 1.552 -1.763 -5.318 1.00 82.44 97 GLN A CA 1
ATOM 733 C C . GLN A 1 97 ? 1.666 -2.724 -4.133 1.00 82.44 97 GLN A C 1
ATOM 735 O O . GLN A 1 97 ? 2.769 -2.947 -3.645 1.00 82.44 97 GLN A O 1
ATOM 740 N N . PHE A 1 98 ? 0.558 -3.333 -3.708 1.00 87.88 98 PHE A N 1
ATOM 741 C CA . PHE A 1 98 ? 0.499 -4.220 -2.553 1.00 87.88 98 PHE A CA 1
ATOM 742 C C . PHE A 1 98 ? -0.206 -5.529 -2.894 1.00 87.88 98 PHE A C 1
ATOM 744 O O . PHE A 1 98 ? -0.967 -5.623 -3.858 1.00 87.88 98 PHE A O 1
ATOM 751 N N . LYS A 1 99 ? 0.106 -6.567 -2.121 1.00 90.06 99 LYS A N 1
ATOM 752 C CA . LYS A 1 99 ? -0.521 -7.884 -2.216 1.00 90.06 99 LYS A CA 1
ATOM 753 C C . LYS A 1 99 ? -1.589 -7.986 -1.140 1.00 90.06 99 LYS A C 1
ATOM 755 O O . LYS A 1 99 ? -1.315 -7.754 0.037 1.00 90.06 99 LYS A O 1
ATOM 760 N N . PHE A 1 100 ? -2.781 -8.384 -1.553 1.00 95.44 100 PHE A N 1
ATOM 761 C CA . PHE A 1 100 ? -3.928 -8.562 -0.677 1.00 95.44 100 PHE A CA 1
ATOM 762 C C . PHE A 1 100 ? -4.457 -9.987 -0.792 1.00 95.44 100 PHE A C 1
ATOM 764 O O . PHE A 1 100 ? -4.399 -10.595 -1.860 1.00 95.44 100 PHE A O 1
ATOM 771 N N . HIS A 1 101 ? -4.985 -10.507 0.307 1.00 96.44 101 HIS A N 1
ATOM 772 C CA . HIS A 1 101 ? -5.710 -11.770 0.345 1.00 96.44 101 HIS A CA 1
ATOM 773 C C . HIS A 1 101 ? -7.162 -11.491 0.717 1.00 96.44 101 HIS A C 1
ATOM 775 O O . HIS A 1 101 ? -7.411 -10.818 1.713 1.00 96.44 101 HIS A O 1
ATOM 781 N N . HIS A 1 102 ? -8.116 -11.988 -0.067 1.00 97.19 102 HIS A N 1
ATOM 782 C CA . HIS A 1 102 ? -9.531 -11.832 0.255 1.00 97.19 102 HIS A CA 1
ATOM 783 C C . HIS A 1 102 ? -9.884 -12.700 1.468 1.00 97.19 102 HIS A C 1
ATOM 785 O O . HIS A 1 102 ? -9.763 -13.919 1.399 1.00 97.19 102 HIS A O 1
ATOM 791 N N . LYS A 1 103 ? -10.292 -12.065 2.571 1.00 96.00 103 LYS A N 1
ATOM 792 C CA . LYS A 1 103 ? -10.675 -12.740 3.821 1.00 96.00 103 LYS A CA 1
ATOM 793 C C . LYS A 1 103 ? -12.134 -13.205 3.787 1.00 96.00 103 LYS A C 1
ATOM 795 O O . LYS A 1 103 ? -12.489 -14.144 4.487 1.00 96.00 103 LYS A O 1
ATOM 800 N N . GLY A 1 104 ? -12.957 -12.570 2.956 1.00 94.75 104 GLY A N 1
ATOM 801 C CA . GLY A 1 104 ? -14.378 -12.863 2.815 1.00 94.75 104 GLY A CA 1
ATOM 802 C C . GLY A 1 104 ? -15.223 -11.595 2.839 1.00 94.75 104 GLY A C 1
ATOM 803 O O . GLY A 1 104 ? -14.712 -10.491 3.046 1.00 94.75 104 GLY A O 1
ATOM 804 N N . ASN A 1 105 ? -16.527 -11.772 2.655 1.00 95.25 105 ASN A N 1
ATOM 805 C CA . ASN A 1 105 ? -17.505 -10.713 2.859 1.00 95.25 105 ASN A CA 1
ATOM 806 C C . ASN A 1 105 ? -17.954 -10.779 4.321 1.00 95.25 105 ASN A C 1
ATOM 808 O O . ASN A 1 105 ? -18.473 -11.803 4.755 1.00 95.25 105 ASN A O 1
ATOM 812 N N . ILE A 1 106 ? -17.680 -9.725 5.088 1.00 93.56 106 ILE A N 1
ATOM 813 C CA . ILE A 1 106 ? -17.916 -9.697 6.535 1.00 93.56 106 ILE A CA 1
ATOM 814 C C . ILE A 1 106 ? -19.006 -8.677 6.836 1.00 93.56 106 ILE A C 1
ATOM 816 O O . ILE A 1 106 ? -18.919 -7.520 6.412 1.00 93.56 106 ILE A O 1
ATOM 820 N N . GLN A 1 107 ? -20.008 -9.093 7.608 1.00 92.81 107 GLN A N 1
ATOM 821 C CA . GLN A 1 107 ? -21.004 -8.179 8.140 1.00 92.81 107 GLN A CA 1
ATOM 822 C C . GLN A 1 107 ? -20.444 -7.456 9.364 1.00 92.81 107 GLN A C 1
ATOM 824 O O . GLN A 1 107 ? -20.179 -8.053 10.410 1.00 92.81 107 GLN A O 1
ATOM 829 N N . TYR A 1 108 ? -20.278 -6.144 9.248 1.00 91.69 108 TYR A N 1
ATOM 830 C CA . TYR A 1 108 ? -19.879 -5.314 10.376 1.00 91.69 108 TYR A CA 1
ATOM 831 C C . TYR A 1 108 ? -21.105 -4.715 11.056 1.00 91.69 108 TYR A C 1
ATOM 833 O O . TYR A 1 108 ? -22.030 -4.255 10.391 1.00 91.69 108 TYR A O 1
ATOM 841 N N . LYS A 1 109 ? -21.090 -4.647 12.392 1.00 86.31 109 LYS A N 1
ATOM 842 C CA . LYS A 1 109 ? -22.169 -4.023 13.172 1.00 86.31 109 LYS A CA 1
ATOM 843 C C . LYS A 1 109 ? -22.476 -2.620 12.643 1.00 86.31 109 LYS A C 1
ATOM 845 O O . LYS A 1 109 ? -21.589 -1.774 12.652 1.00 86.31 109 LYS A O 1
ATOM 850 N N . GLY A 1 110 ? -23.723 -2.361 12.251 1.00 82.62 110 GLY A N 1
ATOM 851 C CA . GLY A 1 110 ? -24.148 -1.066 11.710 1.00 82.62 110 GLY A CA 1
ATOM 852 C C . GLY A 1 110 ? -23.660 -0.799 10.283 1.00 82.62 110 GLY A C 1
ATOM 853 O O . GLY A 1 110 ? -23.379 0.353 9.958 1.00 82.62 110 GLY A O 1
ATOM 854 N N . MET A 1 111 ? -23.455 -1.851 9.486 1.00 83.88 111 MET A N 1
ATOM 855 C CA . MET A 1 111 ? -23.452 -1.807 8.022 1.00 83.88 111 MET A CA 1
ATOM 856 C C . MET A 1 111 ? -24.620 -2.652 7.511 1.00 83.88 111 MET A C 1
ATOM 858 O O . MET A 1 111 ? -24.881 -3.726 8.050 1.00 83.88 111 MET A O 1
ATOM 862 N N . ASP A 1 112 ? -25.276 -2.185 6.451 1.00 81.00 112 ASP A N 1
ATOM 863 C CA . ASP A 1 112 ? -26.484 -2.824 5.907 1.00 81.00 112 ASP A CA 1
ATOM 864 C C . ASP A 1 112 ? -26.192 -4.068 5.055 1.00 81.00 112 ASP A C 1
ATOM 866 O O . ASP A 1 112 ? -27.099 -4.815 4.704 1.00 81.00 112 ASP A O 1
ATOM 870 N N . SER A 1 113 ? -24.927 -4.296 4.697 1.00 87.44 113 SER A N 1
ATOM 871 C CA . SER A 1 113 ? -24.508 -5.410 3.847 1.00 87.44 113 SER A CA 1
ATOM 872 C C . SER A 1 113 ? -23.120 -5.919 4.214 1.00 87.44 113 SER A C 1
ATOM 874 O O . SER A 1 113 ? -22.329 -5.224 4.863 1.00 87.44 113 SER A O 1
ATOM 876 N N . ASP A 1 114 ? -22.829 -7.140 3.772 1.00 90.81 114 ASP A N 1
ATOM 877 C CA . ASP A 1 114 ? -21.511 -7.736 3.919 1.00 90.81 114 ASP A CA 1
ATOM 878 C C . ASP A 1 114 ? -20.499 -6.986 3.056 1.00 90.81 114 ASP A C 1
ATOM 880 O O . ASP A 1 114 ? -20.688 -6.792 1.850 1.00 90.81 114 ASP A O 1
ATOM 884 N N . LEU A 1 115 ? -19.389 -6.588 3.671 1.00 93.88 115 LEU A N 1
ATOM 885 C CA . LEU A 1 115 ? -18.341 -5.852 2.984 1.00 93.88 115 LEU A CA 1
ATOM 886 C C . LEU A 1 115 ? -17.174 -6.783 2.638 1.00 93.88 115 LEU A C 1
ATOM 888 O O . LEU A 1 115 ? -16.643 -7.456 3.531 1.00 93.88 115 LEU A O 1
ATOM 892 N N . PRO A 1 116 ? -16.725 -6.810 1.368 1.00 96.00 116 PRO A N 1
ATOM 893 C CA . PRO A 1 116 ? -15.542 -7.564 0.981 1.00 96.00 116 PRO A CA 1
ATOM 894 C C . PRO A 1 116 ? -14.324 -7.012 1.715 1.00 96.00 116 PRO A C 1
ATOM 896 O O . PRO A 1 116 ? -13.984 -5.830 1.602 1.00 96.00 116 PRO A O 1
ATOM 899 N N . THR A 1 117 ? -13.680 -7.894 2.466 1.00 97.81 117 THR A N 1
ATOM 900 C CA . THR A 1 117 ? -12.593 -7.568 3.382 1.00 97.81 117 THR A CA 1
ATOM 901 C C . THR A 1 117 ? -11.326 -8.273 2.949 1.00 97.81 117 THR A C 1
ATOM 903 O O . THR A 1 117 ? -11.338 -9.450 2.577 1.00 97.81 117 THR A O 1
ATOM 906 N N . TYR A 1 118 ? -10.207 -7.561 3.017 1.00 98.38 118 TYR A N 1
ATOM 907 C CA . TYR A 1 118 ? -8.932 -8.057 2.526 1.00 98.38 118 TYR A CA 1
ATOM 908 C C . TYR A 1 118 ? -7.848 -7.916 3.584 1.00 98.38 118 TYR A C 1
ATOM 910 O O . TYR A 1 118 ? -7.753 -6.896 4.255 1.00 98.38 118 TYR A O 1
ATOM 918 N N . ALA A 1 119 ? -6.992 -8.923 3.704 1.00 98.00 119 ALA A N 1
ATOM 919 C CA . ALA A 1 119 ? -5.791 -8.856 4.518 1.00 98.00 119 ALA A CA 1
ATOM 920 C C . ALA A 1 119 ? -4.613 -8.358 3.671 1.00 98.00 119 ALA A C 1
ATOM 922 O O . ALA A 1 119 ? -4.301 -8.950 2.630 1.00 98.00 119 ALA A O 1
ATOM 923 N N . LEU A 1 120 ? -3.929 -7.304 4.121 1.00 97.31 120 LEU A N 1
ATOM 924 C CA . LEU A 1 120 ? -2.683 -6.838 3.508 1.00 97.31 120 LEU A CA 1
ATOM 925 C C . LEU A 1 120 ? -1.559 -7.838 3.815 1.00 97.31 120 LEU A C 1
ATOM 927 O O . LEU A 1 120 ? -1.279 -8.138 4.973 1.00 97.31 120 LEU A O 1
ATOM 931 N N . LYS A 1 121 ? -0.906 -8.360 2.772 1.00 93.62 121 LYS A N 1
ATOM 932 C CA . LYS A 1 121 ? 0.186 -9.345 2.893 1.00 93.62 121 LYS A CA 1
ATOM 933 C C . LYS A 1 121 ? 1.575 -8.752 2.670 1.00 93.62 121 LYS A C 1
ATOM 935 O O . LYS A 1 121 ? 2.565 -9.399 2.991 1.00 93.62 121 LYS A O 1
ATOM 940 N N . GLY A 1 122 ? 1.654 -7.530 2.151 1.00 87.25 122 GLY A N 1
ATOM 941 C CA . GLY A 1 122 ? 2.902 -6.793 1.985 1.00 87.25 122 GLY A CA 1
ATOM 942 C C . GLY A 1 122 ? 2.996 -6.093 0.637 1.00 87.25 122 GLY A C 1
ATOM 943 O O . GLY A 1 122 ? 2.017 -5.989 -0.106 1.00 87.25 122 GLY A O 1
ATOM 944 N N . ARG A 1 123 ? 4.197 -5.614 0.313 1.00 84.81 123 ARG A N 1
ATOM 945 C CA . ARG A 1 123 ? 4.480 -4.935 -0.954 1.00 84.81 123 ARG A CA 1
ATOM 946 C C . ARG A 1 123 ? 4.401 -5.912 -2.123 1.00 84.81 123 ARG A C 1
ATOM 948 O O . ARG A 1 123 ? 4.886 -7.044 -2.066 1.00 84.81 123 ARG A O 1
ATOM 955 N N . ASN A 1 124 ? 3.825 -5.455 -3.223 1.00 80.00 124 ASN A N 1
ATOM 956 C CA . ASN A 1 124 ? 3.881 -6.146 -4.497 1.00 80.00 124 ASN A CA 1
ATOM 957 C C . ASN A 1 124 ? 5.178 -5.761 -5.218 1.00 80.00 124 ASN A C 1
ATOM 959 O O . ASN A 1 124 ? 5.191 -4.905 -6.098 1.00 80.00 124 ASN A O 1
ATOM 963 N N . VAL A 1 125 ? 6.286 -6.390 -4.821 1.00 63.94 125 VAL A N 1
ATOM 964 C CA . VAL A 1 125 ? 7.605 -6.191 -5.457 1.00 63.94 125 VAL A CA 1
ATOM 965 C C . VAL A 1 125 ? 7.591 -6.667 -6.919 1.00 63.94 125 VAL A C 1
ATOM 967 O O . VAL A 1 125 ? 8.300 -6.136 -7.770 1.00 63.94 125 VAL A O 1
ATOM 970 N N . ASP A 1 126 ? 6.690 -7.599 -7.235 1.00 55.12 126 ASP A N 1
ATOM 971 C CA . ASP A 1 126 ? 6.507 -8.169 -8.566 1.00 55.12 126 ASP A CA 1
ATOM 972 C C . ASP A 1 126 ? 5.620 -7.324 -9.476 1.00 55.12 126 ASP A C 1
ATOM 974 O O . ASP A 1 126 ? 5.241 -7.835 -10.529 1.00 55.12 126 ASP A O 1
ATOM 978 N N . ASN A 1 127 ? 5.245 -6.092 -9.093 1.00 51.19 127 ASN A N 1
ATOM 979 C CA . ASN A 1 127 ? 4.275 -5.262 -9.812 1.00 51.19 127 ASN A CA 1
ATOM 980 C C . ASN A 1 127 ? 4.766 -4.924 -11.235 1.00 51.19 127 ASN A C 1
ATOM 982 O O . ASN A 1 127 ? 5.271 -3.843 -11.547 1.00 51.19 127 ASN A O 1
ATOM 986 N N . LYS A 1 128 ? 4.602 -5.909 -12.119 1.00 53.31 128 LYS A N 1
ATOM 987 C CA . LYS A 1 128 ? 4.470 -5.808 -13.556 1.00 53.31 128 LYS A CA 1
ATOM 988 C C . LYS A 1 128 ? 3.339 -4.816 -13.729 1.00 53.31 128 LYS A C 1
ATOM 990 O O . LYS A 1 128 ? 2.193 -5.158 -13.458 1.00 53.31 128 LYS A O 1
ATOM 995 N N . PHE A 1 129 ? 3.647 -3.587 -14.127 1.00 54.38 129 PHE A N 1
ATOM 996 C CA . PHE A 1 129 ? 2.622 -2.670 -14.596 1.00 54.38 129 PHE A CA 1
ATOM 997 C C . PHE A 1 129 ? 1.796 -3.401 -15.664 1.00 54.38 129 PHE A C 1
ATOM 999 O O . PHE A 1 129 ? 2.238 -3.541 -16.798 1.00 54.38 129 PHE A O 1
ATOM 1006 N N . SER A 1 130 ? 0.625 -3.932 -15.313 1.00 54.44 130 SER A N 1
ATOM 1007 C CA . SER A 1 130 ? -0.269 -4.572 -16.273 1.00 54.44 130 SER A CA 1
ATOM 1008 C C . SER A 1 130 ? -1.007 -3.465 -17.007 1.00 54.44 130 SER A C 1
ATOM 1010 O O . SER A 1 130 ? -2.136 -3.077 -16.698 1.00 54.44 130 SER A O 1
ATOM 1012 N N . PHE A 1 131 ? -0.295 -2.872 -17.951 1.00 65.75 131 PHE A N 1
ATOM 1013 C CA . PHE A 1 131 ? -0.888 -2.008 -18.944 1.00 65.75 131 PHE A CA 1
ATOM 1014 C C . PHE A 1 131 ? -1.729 -2.892 -19.881 1.00 65.75 131 PHE A C 1
ATOM 1016 O O . PHE A 1 131 ? -1.207 -3.825 -20.498 1.00 65.75 131 PHE A O 1
ATOM 1023 N N . HIS A 1 132 ? -3.031 -2.624 -19.940 1.00 57.53 132 HIS A N 1
ATOM 1024 C CA . HIS A 1 132 ? -3.972 -3.328 -20.812 1.00 57.53 132 HIS A CA 1
ATOM 1025 C C . HIS A 1 132 ? -4.096 -2.572 -22.143 1.00 57.53 132 HIS A C 1
ATOM 1027 O O . HIS A 1 132 ? -3.893 -1.360 -22.177 1.00 57.53 132 HIS A O 1
ATOM 1033 N N . GLY A 1 133 ? -4.408 -3.288 -23.226 1.00 66.56 133 GLY A N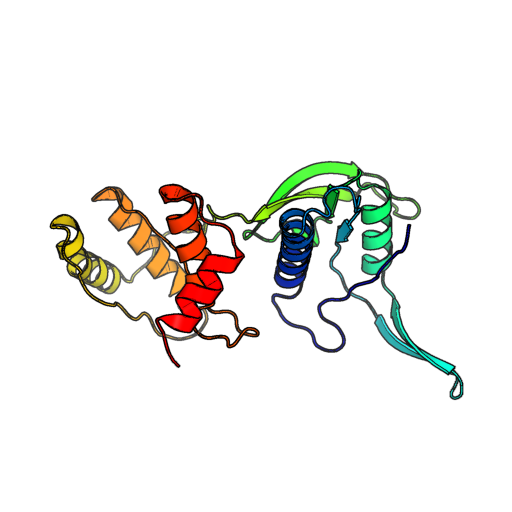 1
ATOM 1034 C CA . GLY A 1 133 ? -4.538 -2.728 -24.576 1.00 66.56 133 GLY A CA 1
ATOM 1035 C C . GLY A 1 133 ? -3.337 -2.998 -25.489 1.00 66.56 133 GLY A C 1
ATOM 1036 O O . GLY A 1 133 ? -2.230 -3.320 -25.034 1.00 66.56 133 GLY A O 1
ATOM 1037 N N . SER A 1 134 ? -3.585 -2.892 -26.796 1.00 72.88 134 SER A N 1
ATOM 1038 C CA . SER A 1 134 ? -2.566 -3.049 -27.835 1.00 72.88 134 SER A CA 1
ATOM 1039 C C . SER A 1 134 ? -1.591 -1.877 -27.804 1.00 72.88 134 SER A C 1
ATOM 1041 O O . SER A 1 134 ? -1.986 -0.722 -27.668 1.00 72.88 134 SER A O 1
ATOM 1043 N N . TRP A 1 135 ? -0.301 -2.178 -27.921 1.00 81.44 135 TRP A N 1
ATOM 1044 C CA . TRP A 1 135 ? 0.718 -1.157 -28.130 1.00 81.44 135 TRP A CA 1
ATOM 1045 C C . TRP A 1 135 ? 0.547 -0.563 -29.531 1.00 81.44 135 TRP A C 1
ATOM 1047 O O . TRP A 1 135 ? 0.525 -1.308 -30.508 1.00 81.44 135 TRP A O 1
ATOM 1057 N N . VAL A 1 136 ? 0.397 0.759 -29.623 1.00 78.31 136 VAL A N 1
ATOM 1058 C CA . VAL A 1 136 ? 0.199 1.466 -30.894 1.00 78.31 136 VAL A CA 1
ATOM 1059 C C . VAL A 1 136 ? 1.248 2.563 -31.029 1.00 78.31 136 VAL A C 1
ATOM 1061 O O . VAL A 1 136 ? 1.410 3.394 -30.136 1.00 78.31 136 VAL A O 1
ATOM 1064 N N . GLY A 1 137 ? 1.937 2.578 -32.170 1.00 83.75 137 GLY A N 1
ATOM 1065 C CA . GLY A 1 137 ? 2.964 3.569 -32.483 1.00 83.75 137 GLY A CA 1
ATOM 1066 C C . GLY A 1 137 ? 4.274 3.375 -31.712 1.00 83.75 137 GLY A C 1
ATOM 1067 O O . GLY A 1 137 ? 4.493 2.366 -31.049 1.00 83.75 137 GLY A O 1
ATOM 1068 N N . ARG A 1 138 ? 5.179 4.352 -31.839 1.00 86.56 138 ARG A N 1
ATOM 1069 C CA . ARG A 1 138 ? 6.471 4.428 -31.124 1.00 86.56 138 ARG A CA 1
ATOM 1070 C C . ARG A 1 138 ? 7.449 3.269 -31.322 1.00 86.56 138 ARG A C 1
ATOM 1072 O O . ARG A 1 138 ? 8.303 2.986 -30.480 1.00 86.56 138 ARG A O 1
ATOM 1079 N N . ASN A 1 139 ? 7.348 2.604 -32.469 1.00 88.25 139 ASN A N 1
ATOM 1080 C CA . ASN A 1 139 ? 8.290 1.557 -32.854 1.00 88.25 139 ASN A CA 1
ATOM 1081 C C . ASN A 1 139 ? 9.719 2.104 -32.990 1.00 88.25 139 ASN A C 1
ATOM 1083 O O . ASN A 1 139 ? 10.674 1.385 -32.700 1.00 88.25 139 ASN A O 1
ATOM 1087 N N . ARG A 1 140 ? 9.872 3.377 -33.385 1.00 91.12 140 ARG A N 1
ATOM 1088 C CA . ARG A 1 140 ? 11.175 4.039 -33.517 1.00 91.12 140 ARG A CA 1
ATOM 1089 C C . ARG A 1 140 ? 11.865 4.180 -32.161 1.00 91.12 140 ARG A C 1
ATOM 1091 O O . ARG A 1 140 ? 12.999 3.739 -32.018 1.00 91.12 140 ARG A O 1
ATOM 1098 N N . GLU A 1 141 ? 11.175 4.733 -31.171 1.00 93.19 141 GLU A N 1
ATOM 1099 C CA . GLU A 1 141 ? 11.693 4.945 -29.817 1.00 93.19 141 GLU A CA 1
ATOM 1100 C C . GLU A 1 141 ? 12.007 3.610 -29.141 1.00 93.19 141 GLU A C 1
ATOM 1102 O O . GLU A 1 141 ? 13.078 3.446 -28.561 1.00 93.19 141 GLU A O 1
ATOM 1107 N N . LEU A 1 142 ? 11.119 2.619 -29.280 1.00 91.44 142 LEU A N 1
ATOM 1108 C CA . LEU A 1 142 ? 11.363 1.277 -28.754 1.00 91.44 142 LEU A CA 1
ATOM 1109 C C . LEU A 1 142 ? 12.608 0.637 -29.389 1.00 91.44 142 LEU A C 1
ATOM 1111 O O . LEU A 1 142 ? 13.435 0.072 -28.677 1.00 91.44 142 LEU A O 1
ATOM 1115 N N . SER A 1 143 ? 12.773 0.763 -30.710 1.00 90.75 143 SER A N 1
ATOM 1116 C CA . SER A 1 143 ? 13.944 0.235 -31.424 1.00 90.75 143 SER A CA 1
ATOM 1117 C C . SER A 1 143 ? 15.236 0.935 -31.000 1.00 90.75 143 SER A C 1
ATOM 1119 O O . SER A 1 143 ? 16.249 0.271 -30.803 1.00 90.75 143 SER A O 1
ATOM 1121 N N . GLN A 1 144 ? 15.202 2.255 -30.793 1.00 92.88 144 GLN A N 1
ATOM 1122 C CA . GLN A 1 144 ? 16.344 3.020 -30.280 1.00 92.88 144 GLN A CA 1
ATOM 1123 C C . GLN A 1 144 ? 16.750 2.563 -28.875 1.00 92.88 144 GLN A C 1
ATOM 1125 O O . GLN A 1 144 ? 17.935 2.369 -28.614 1.00 92.88 144 GLN A O 1
ATOM 1130 N N . MET A 1 145 ? 15.780 2.336 -27.985 1.00 93.06 145 MET A N 1
ATOM 1131 C CA . MET A 1 145 ? 16.057 1.825 -26.641 1.00 93.06 145 MET A CA 1
ATOM 1132 C C . MET A 1 145 ? 16.639 0.404 -26.677 1.00 93.06 145 MET A C 1
ATOM 1134 O O . MET A 1 145 ? 17.552 0.096 -25.914 1.00 93.06 145 MET A O 1
ATOM 1138 N N . LEU A 1 146 ? 16.138 -0.463 -27.564 1.00 90.88 146 LEU A N 1
ATOM 1139 C CA . LEU A 1 146 ? 16.668 -1.821 -27.739 1.00 90.88 146 LEU A CA 1
ATOM 1140 C C . LEU A 1 146 ? 18.092 -1.817 -28.302 1.00 90.88 146 LEU A C 1
ATOM 1142 O O . LEU A 1 146 ? 18.935 -2.549 -27.791 1.00 90.88 146 LEU A O 1
ATOM 1146 N N . ALA A 1 147 ? 18.375 -0.969 -29.294 1.00 91.00 147 ALA A N 1
ATOM 1147 C CA . ALA A 1 147 ? 19.722 -0.790 -29.836 1.00 91.00 147 ALA A CA 1
ATOM 1148 C C . ALA A 1 147 ? 20.691 -0.286 -28.758 1.00 91.00 147 ALA A C 1
ATOM 1150 O O . ALA A 1 147 ? 21.772 -0.842 -28.586 1.00 91.00 147 ALA A O 1
ATOM 1151 N N . PHE A 1 148 ? 20.267 0.700 -27.965 1.00 92.00 148 PHE A N 1
ATOM 1152 C CA . PHE A 1 148 ? 21.041 1.195 -26.829 1.00 92.00 148 PHE A CA 1
ATOM 1153 C C . PHE A 1 148 ? 21.360 0.094 -25.813 1.00 92.00 148 PHE A C 1
ATOM 1155 O O . PHE A 1 148 ? 22.430 0.099 -25.222 1.00 92.00 148 PHE A O 1
ATOM 1162 N N . ALA A 1 149 ? 20.453 -0.862 -25.609 1.00 90.62 149 ALA A N 1
ATOM 1163 C CA . ALA A 1 149 ? 20.619 -1.944 -24.647 1.00 90.62 149 ALA A CA 1
ATOM 1164 C C . ALA A 1 149 ? 21.460 -3.130 -25.152 1.00 90.62 149 ALA A C 1
ATOM 1166 O O . ALA A 1 149 ? 21.768 -4.013 -24.352 1.00 90.62 149 ALA A O 1
ATOM 1167 N N . GLN A 1 150 ? 21.859 -3.166 -26.430 1.00 88.62 150 GLN A N 1
ATOM 1168 C CA . GLN A 1 150 ? 22.679 -4.252 -26.992 1.00 88.62 150 GLN A CA 1
ATOM 1169 C C . GLN A 1 150 ? 23.977 -4.543 -26.214 1.00 88.62 150 GLN A C 1
ATOM 1171 O O . GLN A 1 150 ? 24.253 -5.723 -25.991 1.00 88.62 150 GLN A O 1
ATOM 1176 N N . PRO A 1 151 ? 24.742 -3.545 -25.717 1.00 89.62 151 PRO A N 1
ATOM 1177 C CA . PRO A 1 151 ? 25.959 -3.797 -24.943 1.00 89.62 151 PRO A CA 1
ATOM 1178 C C . PRO A 1 151 ? 25.742 -4.649 -23.683 1.00 89.62 151 PRO A C 1
ATOM 1180 O O . PRO A 1 151 ? 26.682 -5.301 -23.227 1.00 89.62 151 PRO A O 1
ATOM 1183 N N . LEU A 1 152 ? 24.515 -4.708 -23.142 1.00 86.56 152 LEU A N 1
ATOM 1184 C CA . LEU A 1 152 ? 24.192 -5.555 -21.986 1.00 86.56 152 LEU A CA 1
ATOM 1185 C C . LEU A 1 152 ? 24.386 -7.046 -22.277 1.00 86.56 152 LEU A C 1
ATOM 1187 O O . LEU A 1 152 ? 24.713 -7.794 -21.359 1.00 86.56 152 LEU A O 1
ATOM 1191 N N . VAL A 1 153 ? 24.216 -7.473 -23.533 1.00 84.19 153 VAL A N 1
ATOM 1192 C CA . VAL A 1 153 ? 24.448 -8.865 -23.953 1.00 84.19 153 VAL A CA 1
ATOM 1193 C C . VAL A 1 153 ? 25.917 -9.249 -23.767 1.00 84.19 153 VAL A C 1
ATOM 1195 O O . VAL A 1 153 ? 26.226 -10.370 -23.375 1.00 84.19 153 VAL A O 1
ATOM 1198 N N . GLU A 1 154 ? 26.826 -8.297 -23.975 1.00 85.75 154 GLU A N 1
ATOM 1199 C CA . GLU A 1 154 ? 28.271 -8.472 -23.796 1.00 85.75 154 GLU A CA 1
ATOM 1200 C C . GLU A 1 154 ? 28.740 -8.147 -22.365 1.00 85.75 154 GLU A C 1
ATOM 1202 O O . GLU A 1 154 ? 29.933 -7.946 -22.137 1.00 85.75 154 GLU A O 1
ATOM 1207 N N . ASN A 1 155 ? 27.824 -8.059 -21.390 1.00 82.62 155 ASN A N 1
ATOM 1208 C CA . ASN A 1 155 ? 28.095 -7.609 -20.016 1.00 82.62 155 ASN A CA 1
ATOM 1209 C C . ASN A 1 155 ? 28.734 -6.207 -19.926 1.00 82.62 1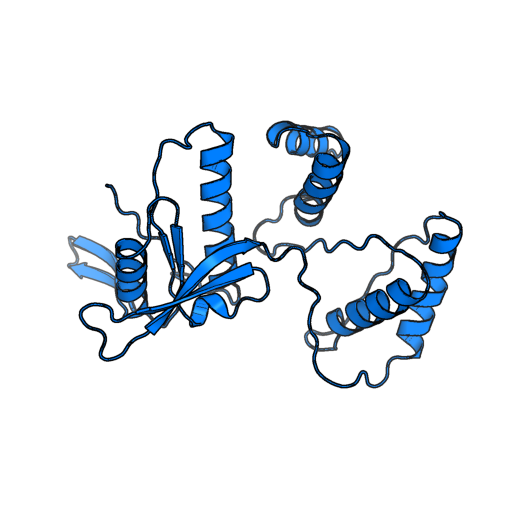55 ASN A C 1
ATOM 1211 O O . ASN A 1 155 ? 29.386 -5.876 -18.933 1.00 82.62 155 ASN A O 1
ATOM 1215 N N . LYS A 1 156 ? 28.541 -5.360 -20.942 1.00 86.19 156 LYS A N 1
ATOM 1216 C CA . LYS A 1 156 ? 28.994 -3.965 -20.945 1.00 86.19 156 LYS A CA 1
ATOM 1217 C C . LYS A 1 156 ? 27.862 -3.043 -20.506 1.00 86.19 156 LYS A C 1
ATOM 1219 O O . LYS A 1 156 ? 26.687 -3.291 -20.774 1.00 86.19 156 LYS A O 1
ATOM 1224 N N . SER A 1 157 ? 28.219 -1.951 -19.833 1.00 85.25 157 SER A N 1
ATOM 1225 C CA . SER A 1 157 ? 27.248 -0.922 -19.456 1.00 85.25 157 SER A CA 1
ATOM 1226 C C . SER A 1 157 ? 26.852 -0.100 -20.689 1.00 85.25 157 SER A C 1
ATOM 1228 O O . SER A 1 157 ? 27.737 0.491 -21.308 1.00 85.25 157 SER A O 1
ATOM 1230 N N . PRO A 1 158 ? 25.557 -0.019 -21.048 1.00 84.38 158 PRO A N 1
ATOM 1231 C CA . PRO A 1 158 ? 25.104 0.815 -22.157 1.00 84.38 158 PRO A CA 1
ATOM 1232 C C . PRO A 1 158 ? 25.041 2.307 -21.784 1.00 84.38 158 PRO A C 1
ATOM 1234 O O . PRO A 1 158 ? 25.026 3.158 -22.666 1.00 84.38 158 PRO A O 1
ATOM 1237 N N . GLY A 1 159 ? 25.024 2.642 -20.485 1.00 89.81 159 GLY A N 1
ATOM 1238 C CA . GLY A 1 159 ? 24.856 4.005 -19.971 1.00 89.81 159 GLY A CA 1
ATOM 1239 C C . GLY A 1 159 ? 23.435 4.286 -19.467 1.00 89.81 159 GLY A C 1
ATOM 1240 O O . GLY A 1 159 ? 22.768 3.398 -18.935 1.00 89.81 159 GLY A O 1
ATOM 1241 N N . ILE A 1 160 ? 22.967 5.529 -19.623 1.00 91.06 160 ILE A N 1
ATOM 1242 C CA . ILE A 1 160 ? 21.664 6.002 -19.126 1.00 91.06 160 ILE A CA 1
ATOM 1243 C C . ILE A 1 160 ? 20.756 6.418 -20.295 1.00 91.06 160 ILE A C 1
ATOM 1245 O O . ILE A 1 160 ? 21.156 7.225 -21.130 1.00 91.06 160 ILE A O 1
ATOM 1249 N N . ILE A 1 161 ? 19.507 5.933 -20.305 1.00 91.06 161 ILE A N 1
ATOM 1250 C CA . ILE A 1 161 ? 18.418 6.478 -21.136 1.00 91.06 161 ILE A CA 1
ATOM 1251 C C . ILE A 1 161 ? 17.520 7.353 -20.262 1.00 91.06 161 ILE A C 1
ATOM 1253 O O . ILE A 1 161 ? 17.056 6.914 -19.208 1.00 91.06 161 ILE A O 1
ATOM 1257 N N . CYS A 1 162 ? 17.204 8.557 -20.738 1.00 91.50 162 CYS A N 1
ATOM 1258 C CA . CYS A 1 162 ? 16.195 9.428 -20.140 1.00 91.50 162 CYS A CA 1
ATOM 1259 C C . CYS A 1 162 ? 14.916 9.430 -20.992 1.00 91.50 162 CYS A C 1
ATOM 1261 O O . CYS A 1 162 ? 14.977 9.650 -22.199 1.00 91.50 162 CYS A O 1
ATOM 1263 N N . ILE A 1 163 ? 13.753 9.203 -20.368 1.00 90.56 163 ILE A N 1
ATOM 1264 C CA . ILE A 1 163 ? 12.437 9.277 -21.024 1.00 90.56 163 ILE A CA 1
ATOM 1265 C C . ILE A 1 163 ? 11.666 10.456 -20.430 1.00 90.56 163 ILE A C 1
ATOM 1267 O O . ILE A 1 163 ? 11.230 10.401 -19.279 1.00 90.56 163 ILE A O 1
ATOM 1271 N N . HIS A 1 164 ? 11.445 11.500 -21.225 1.00 91.19 164 HIS A N 1
ATOM 1272 C CA . HIS A 1 164 ? 10.706 12.701 -20.830 1.00 91.19 164 HIS A CA 1
ATOM 1273 C C . HIS A 1 164 ? 9.522 12.971 -21.773 1.00 91.19 164 HIS A C 1
ATOM 1275 O O . HIS A 1 164 ? 9.382 12.341 -22.817 1.00 91.19 164 HIS A O 1
ATOM 1281 N N . GLY A 1 165 ? 8.616 13.859 -21.362 1.00 88.12 165 GLY A N 1
ATOM 1282 C CA . GLY A 1 165 ? 7.388 14.188 -22.095 1.00 88.12 165 GLY A CA 1
ATOM 1283 C C . GLY A 1 165 ? 6.223 14.497 -21.157 1.00 88.12 165 GLY A C 1
ATOM 1284 O O . GLY A 1 165 ? 6.339 14.322 -19.941 1.00 88.12 165 GLY A O 1
ATOM 1285 N N . GLU A 1 166 ? 5.090 14.909 -21.712 1.00 87.75 166 GLU A N 1
ATOM 1286 C CA . GLU A 1 166 ? 3.903 15.326 -20.954 1.00 87.75 166 GLU A CA 1
ATOM 1287 C C . GLU A 1 166 ? 3.306 14.209 -20.083 1.00 87.75 166 GLU A C 1
ATOM 1289 O O . GLU A 1 166 ? 3.508 13.007 -20.316 1.00 87.75 166 GLU A O 1
ATOM 1294 N N . ALA A 1 167 ? 2.594 14.587 -19.021 1.00 81.50 167 ALA A N 1
ATOM 1295 C CA . ALA A 1 167 ? 1.833 13.634 -18.217 1.00 81.50 167 ALA A CA 1
ATOM 1296 C C . ALA A 1 167 ? 0.813 12.894 -19.106 1.00 81.50 167 ALA A C 1
ATOM 1298 O O . ALA A 1 167 ? 0.266 13.459 -20.042 1.00 81.50 167 ALA A O 1
ATOM 1299 N N . GLY A 1 168 ? 0.612 11.595 -18.876 1.00 80.81 168 GLY A N 1
ATOM 1300 C CA . GLY A 1 168 ? -0.324 10.792 -19.678 1.00 80.81 168 GLY A CA 1
ATOM 1301 C C . GLY A 1 168 ? 0.171 10.359 -21.067 1.00 80.81 168 GLY A C 1
ATOM 1302 O O . GLY A 1 168 ? -0.367 9.403 -21.614 1.00 80.81 168 GLY A O 1
ATOM 1303 N N . ILE A 1 169 ? 1.267 10.921 -21.594 1.00 86.00 169 ILE A N 1
ATOM 1304 C CA . ILE A 1 169 ? 1.782 10.627 -22.951 1.00 86.00 169 ILE A CA 1
ATOM 1305 C C . ILE A 1 169 ? 2.312 9.186 -23.144 1.00 86.00 169 ILE A C 1
ATOM 1307 O O . ILE A 1 169 ? 2.885 8.867 -24.179 1.00 86.00 169 ILE A O 1
ATOM 1311 N N . GLY A 1 170 ? 2.209 8.304 -22.144 1.00 86.25 170 GLY A N 1
ATOM 1312 C CA . GLY A 1 170 ? 2.598 6.893 -22.263 1.00 86.25 170 GLY A CA 1
ATOM 1313 C C . GLY A 1 170 ? 4.062 6.558 -21.937 1.00 86.25 170 GLY A C 1
ATOM 1314 O O . GLY A 1 170 ? 4.524 5.478 -22.295 1.00 86.25 170 GLY A O 1
ATOM 1315 N N . LYS A 1 171 ? 4.807 7.422 -21.230 1.00 89.88 171 LYS A N 1
ATOM 1316 C CA . LYS A 1 171 ? 6.217 7.161 -20.838 1.00 89.88 171 LYS A CA 1
ATOM 1317 C C . LYS A 1 171 ? 6.396 5.841 -20.082 1.00 89.88 171 LYS A C 1
ATOM 1319 O O . LYS A 1 171 ? 7.229 5.014 -20.438 1.00 89.88 171 LYS A O 1
ATOM 1324 N N . SER A 1 172 ? 5.564 5.612 -19.066 1.00 85.44 172 SER A N 1
ATOM 1325 C CA . SER A 1 172 ? 5.604 4.384 -18.266 1.00 85.44 172 SER A CA 1
ATOM 1326 C C . SER A 1 172 ? 5.215 3.147 -19.086 1.00 85.44 172 SER A C 1
ATOM 1328 O O . SER A 1 172 ? 5.740 2.064 -18.838 1.00 85.44 172 SER A O 1
ATOM 1330 N N . ARG A 1 173 ? 4.347 3.309 -20.097 1.00 85.88 173 ARG A N 1
ATOM 1331 C CA . ARG A 1 173 ? 3.984 2.238 -21.036 1.00 85.88 173 ARG A CA 1
ATOM 1332 C C . ARG A 1 173 ? 5.151 1.889 -21.962 1.00 85.88 173 ARG A C 1
ATOM 1334 O O . ARG A 1 173 ? 5.421 0.707 -22.138 1.00 85.88 173 ARG A O 1
ATOM 1341 N N . LEU A 1 174 ? 5.868 2.884 -22.490 1.00 89.75 174 LEU A N 1
ATOM 1342 C CA . LEU A 1 174 ? 7.069 2.662 -23.304 1.00 89.75 174 LEU A CA 1
ATOM 1343 C C . LEU A 1 174 ? 8.141 1.890 -22.518 1.00 89.75 174 LEU A C 1
ATOM 1345 O O . LEU A 1 174 ? 8.653 0.886 -23.004 1.00 89.75 174 LEU A O 1
ATOM 1349 N N . ALA A 1 175 ? 8.415 2.294 -21.272 1.00 89.12 175 ALA A N 1
ATOM 1350 C CA . ALA A 1 175 ? 9.353 1.582 -20.400 1.00 89.12 175 ALA A CA 1
ATOM 1351 C C . ALA A 1 175 ? 8.926 0.122 -20.136 1.00 89.12 175 ALA A C 1
ATOM 1353 O O . ALA A 1 175 ? 9.767 -0.773 -20.044 1.00 89.12 175 ALA A O 1
ATOM 1354 N N . PHE A 1 176 ? 7.618 -0.134 -20.044 1.00 86.12 176 PHE A N 1
ATOM 1355 C CA . PHE A 1 176 ? 7.082 -1.484 -19.894 1.00 86.12 176 PHE A CA 1
ATOM 1356 C C . PHE A 1 176 ? 7.261 -2.347 -21.149 1.00 86.12 176 PHE A C 1
ATOM 1358 O O . PHE A 1 176 ? 7.705 -3.489 -21.029 1.00 86.12 176 PHE A O 1
ATOM 1365 N N . GLU A 1 177 ? 6.949 -1.825 -22.338 1.00 88.44 177 GLU A N 1
ATOM 1366 C CA . GLU A 1 177 ? 7.144 -2.571 -23.591 1.00 88.44 177 GLU A CA 1
ATOM 1367 C C . GLU A 1 177 ? 8.629 -2.828 -23.862 1.00 88.44 177 GLU A C 1
ATOM 1369 O O . GLU A 1 177 ? 9.000 -3.930 -24.261 1.00 88.44 177 GLU A O 1
ATOM 1374 N N . PHE A 1 178 ? 9.498 -1.869 -23.534 1.00 90.00 178 PHE A N 1
ATOM 1375 C CA . PHE A 1 178 ? 10.947 -2.053 -23.575 1.00 90.00 178 PHE A CA 1
ATOM 1376 C C . PHE A 1 178 ? 11.418 -3.194 -22.668 1.00 90.00 178 PHE A C 1
ATOM 1378 O O . PHE A 1 178 ? 12.105 -4.103 -23.132 1.00 90.00 178 PHE A O 1
ATOM 1385 N N . ARG A 1 179 ? 10.981 -3.219 -21.400 1.00 87.25 179 ARG A N 1
ATOM 1386 C CA . ARG A 1 179 ? 11.268 -4.334 -20.481 1.00 87.25 179 ARG A CA 1
ATOM 1387 C C . ARG A 1 179 ? 10.783 -5.669 -21.048 1.00 87.25 179 ARG A C 1
ATOM 1389 O O . ARG A 1 179 ? 11.490 -6.668 -20.949 1.00 87.25 179 ARG A O 1
ATOM 1396 N N . LYS A 1 180 ? 9.573 -5.701 -21.613 1.00 86.56 180 LYS A N 1
ATOM 1397 C CA . LYS A 1 180 ? 8.975 -6.913 -22.190 1.00 86.56 180 LYS A CA 1
ATOM 1398 C C . LYS A 1 180 ? 9.765 -7.416 -23.399 1.00 86.56 180 LYS A C 1
ATOM 1400 O O . LYS A 1 180 ? 9.942 -8.622 -23.532 1.00 86.56 180 LYS A O 1
ATOM 1405 N N . ALA A 1 181 ? 10.229 -6.515 -24.261 1.00 87.88 181 ALA A N 1
ATOM 1406 C CA . ALA A 1 181 ? 11.059 -6.852 -25.411 1.00 87.88 181 ALA A CA 1
ATOM 1407 C C . ALA A 1 181 ? 12.452 -7.345 -24.982 1.00 87.88 181 ALA A C 1
ATOM 1409 O O . ALA A 1 181 ? 12.893 -8.386 -25.460 1.00 87.88 181 ALA A O 1
ATOM 1410 N N . LEU A 1 182 ? 13.093 -6.679 -24.016 1.00 88.19 182 LEU A N 1
ATOM 1411 C CA . LEU A 1 182 ? 14.380 -7.111 -23.460 1.00 88.19 182 LEU A CA 1
ATOM 1412 C C . LEU A 1 182 ? 14.315 -8.494 -22.816 1.00 88.19 182 LEU A C 1
ATOM 1414 O O . LEU A 1 182 ? 15.153 -9.343 -23.100 1.00 88.19 182 LEU A O 1
ATOM 1418 N N . ALA A 1 183 ? 13.292 -8.744 -21.996 1.00 85.12 183 ALA A N 1
ATOM 1419 C CA . ALA A 1 183 ? 13.122 -10.024 -21.311 1.00 85.12 183 ALA A CA 1
ATOM 1420 C C . ALA A 1 183 ? 12.926 -11.211 -22.272 1.00 85.12 183 ALA A C 1
ATOM 1422 O O . ALA A 1 183 ? 13.134 -12.352 -21.869 1.00 85.12 183 ALA A O 1
ATOM 1423 N N . LYS A 1 184 ? 12.515 -10.961 -23.525 1.00 84.81 184 LYS A N 1
ATOM 1424 C CA . LYS A 1 184 ? 12.456 -11.988 -24.578 1.00 84.81 184 LYS A CA 1
ATOM 1425 C C . LYS A 1 184 ? 13.812 -12.252 -25.231 1.00 84.81 184 LYS A C 1
ATOM 1427 O O . LYS A 1 184 ? 14.003 -13.340 -25.757 1.00 84.81 184 LYS A O 1
ATOM 1432 N N . ALA A 1 185 ? 14.706 -11.265 -25.247 1.00 81.94 185 ALA A N 1
ATOM 1433 C CA . ALA A 1 185 ? 15.986 -11.355 -25.938 1.00 81.94 185 ALA A CA 1
ATOM 1434 C C . ALA A 1 185 ? 17.053 -12.063 -25.088 1.00 81.94 185 ALA A C 1
ATOM 1436 O O . ALA A 1 185 ? 17.800 -12.882 -25.612 1.00 81.94 185 ALA A O 1
ATOM 1437 N N . PHE A 1 186 ? 17.127 -11.767 -23.787 1.00 81.44 186 PHE A N 1
ATOM 1438 C CA . PHE A 1 186 ? 18.080 -12.391 -22.863 1.00 81.44 186 PHE A CA 1
ATOM 1439 C C . PHE A 1 186 ? 17.619 -12.244 -21.400 1.00 81.44 186 PHE A C 1
ATOM 1441 O O . PHE A 1 186 ? 16.815 -11.357 -21.087 1.00 81.44 186 PHE A O 1
ATOM 1448 N N . PRO A 1 187 ? 18.090 -13.111 -20.481 1.00 80.88 187 PRO A N 1
ATOM 1449 C CA . PRO A 1 187 ? 17.741 -13.018 -19.068 1.00 80.88 187 PRO A CA 1
ATOM 1450 C C . PRO A 1 187 ? 18.302 -11.729 -18.459 1.00 80.88 187 PRO A C 1
ATOM 1452 O O . PRO A 1 187 ? 19.509 -11.566 -18.305 1.00 80.88 187 PRO A O 1
ATOM 1455 N N . VAL A 1 188 ? 17.406 -10.814 -18.086 1.00 80.50 188 VAL A N 1
ATOM 1456 C CA . VAL A 1 188 ? 17.749 -9.549 -17.428 1.00 80.50 188 VAL A CA 1
ATOM 1457 C C . VAL A 1 188 ? 17.120 -9.459 -16.047 1.00 80.50 188 VAL A C 1
ATOM 1459 O O . VAL A 1 188 ? 15.918 -9.674 -15.871 1.00 80.50 188 VAL A O 1
ATOM 1462 N N . THR A 1 189 ? 17.923 -9.058 -15.065 1.00 78.62 189 THR A N 1
ATOM 1463 C CA . THR A 1 189 ? 17.408 -8.636 -13.761 1.00 78.62 189 THR A CA 1
ATOM 1464 C C . THR A 1 189 ? 16.927 -7.198 -13.881 1.00 78.62 189 THR A C 1
ATOM 1466 O O . THR A 1 189 ? 17.720 -6.278 -14.058 1.00 78.62 189 THR A O 1
ATOM 1469 N N . TRP A 1 190 ? 15.614 -7.001 -13.797 1.00 79.00 190 TRP A N 1
ATOM 1470 C CA . TRP A 1 190 ? 15.001 -5.679 -13.889 1.00 79.00 190 TRP A CA 1
ATOM 1471 C C . TRP A 1 190 ? 14.614 -5.156 -12.511 1.00 79.00 190 TRP A C 1
ATOM 1473 O O . TRP A 1 190 ? 13.919 -5.845 -11.764 1.00 79.00 190 TRP A O 1
ATOM 1483 N N . ALA A 1 191 ? 14.951 -3.901 -12.228 1.00 75.94 191 ALA A N 1
ATOM 1484 C CA . ALA A 1 191 ? 14.511 -3.210 -11.027 1.00 75.94 191 ALA A CA 1
ATOM 1485 C C . ALA A 1 191 ? 13.832 -1.880 -11.333 1.00 75.94 191 ALA A C 1
ATOM 1487 O O . ALA A 1 191 ? 14.144 -1.205 -12.311 1.00 75.94 191 ALA A O 1
ATOM 1488 N N . VAL A 1 192 ? 12.879 -1.514 -10.480 1.00 75.50 192 VAL A N 1
ATOM 1489 C CA . VAL A 1 192 ? 12.141 -0.254 -10.571 1.00 75.50 192 VAL A CA 1
ATOM 1490 C C . VAL A 1 192 ? 12.394 0.536 -9.296 1.00 75.50 192 VAL A C 1
ATOM 1492 O O . VAL A 1 192 ? 12.014 0.102 -8.214 1.00 75.50 192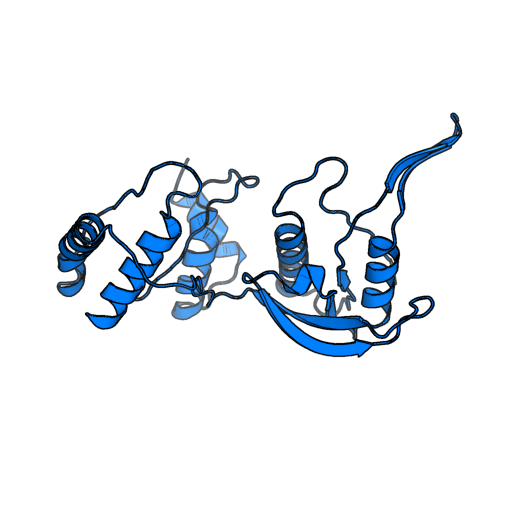 VAL A O 1
ATOM 1495 N N . CYS A 1 193 ? 13.016 1.700 -9.451 1.00 73.19 193 CYS A N 1
ATOM 1496 C CA . CYS A 1 193 ? 13.322 2.640 -8.378 1.00 73.19 193 CYS A CA 1
ATOM 1497 C C . CYS A 1 193 ? 12.429 3.871 -8.561 1.00 73.19 193 CYS A C 1
ATOM 1499 O O . CYS A 1 193 ? 12.615 4.623 -9.517 1.00 73.19 193 CYS A O 1
ATOM 1501 N N . LYS A 1 194 ? 11.412 4.056 -7.712 1.00 67.94 194 LYS A N 1
ATOM 1502 C CA . LYS A 1 194 ? 10.490 5.198 -7.828 1.00 67.94 194 LYS A CA 1
ATOM 1503 C C . LYS A 1 194 ? 11.011 6.390 -7.032 1.00 67.94 194 LYS A C 1
ATOM 1505 O O . LYS A 1 194 ? 11.419 6.235 -5.887 1.00 67.94 194 LYS A O 1
ATOM 1510 N N . ALA A 1 195 ? 10.949 7.577 -7.629 1.00 63.66 195 ALA A N 1
ATOM 1511 C CA . ALA A 1 195 ? 11.124 8.822 -6.896 1.00 63.66 195 ALA A CA 1
ATOM 1512 C C . ALA A 1 195 ? 9.869 9.129 -6.072 1.00 63.66 195 ALA A C 1
ATOM 1514 O O . ALA A 1 195 ? 8.761 9.129 -6.608 1.00 63.66 195 ALA A O 1
ATOM 1515 N N . ASP A 1 196 ? 10.053 9.359 -4.773 1.00 59.47 196 ASP A N 1
ATOM 1516 C CA . ASP A 1 196 ? 8.994 9.781 -3.859 1.00 59.47 196 ASP A CA 1
ATOM 1517 C C . ASP A 1 196 ? 8.877 11.313 -3.893 1.00 59.47 196 ASP A C 1
ATOM 1519 O O . ASP A 1 196 ? 9.877 12.024 -3.781 1.00 59.47 196 ASP A O 1
ATOM 1523 N N . GLN A 1 197 ? 7.660 11.829 -4.073 1.00 53.59 197 GLN A N 1
ATOM 1524 C CA . GLN A 1 197 ? 7.397 13.270 -4.134 1.00 53.59 197 GLN A CA 1
ATOM 1525 C C . GLN A 1 197 ? 7.508 13.966 -2.765 1.00 53.59 197 GLN A C 1
ATOM 1527 O O . GLN A 1 197 ? 7.714 15.182 -2.731 1.00 53.59 197 GLN A O 1
ATOM 1532 N N . ILE A 1 198 ? 7.381 13.234 -1.650 1.00 52.28 198 ILE A N 1
ATOM 1533 C CA . ILE A 1 198 ? 7.475 13.807 -0.295 1.00 52.28 198 ILE A CA 1
ATOM 1534 C C . ILE A 1 198 ? 8.879 13.636 0.271 1.00 52.28 198 ILE A C 1
ATOM 1536 O O . ILE A 1 198 ? 9.478 14.591 0.765 1.00 52.28 198 ILE A O 1
ATOM 1540 N N . LEU A 1 199 ? 9.413 12.414 0.220 1.00 50.34 199 LEU A N 1
ATOM 1541 C CA . LEU A 1 199 ? 10.723 12.099 0.778 1.00 50.34 199 LEU A CA 1
ATOM 1542 C C . LEU A 1 199 ? 11.812 12.524 -0.206 1.00 50.34 199 LEU A C 1
ATOM 1544 O O . LEU A 1 199 ? 12.404 11.700 -0.904 1.00 50.34 199 LEU A O 1
ATOM 1548 N N . ARG A 1 200 ? 12.111 13.828 -0.217 1.00 54.44 200 ARG A N 1
ATOM 1549 C CA . ARG A 1 200 ? 13.234 14.444 -0.947 1.00 54.44 200 ARG A CA 1
ATOM 1550 C C . ARG A 1 200 ? 14.592 14.118 -0.304 1.00 54.44 200 ARG A C 1
ATOM 1552 O O . ARG A 1 200 ? 15.421 14.998 -0.099 1.00 54.44 200 ARG A O 1
ATOM 1559 N N . LYS A 1 201 ? 14.811 12.857 0.066 1.00 57.41 201 LYS A N 1
ATOM 1560 C CA . LYS A 1 201 ? 16.101 12.356 0.550 1.00 57.41 201 LYS A CA 1
ATOM 1561 C C . LYS A 1 201 ? 16.888 11.795 -0.632 1.00 57.41 201 LYS A C 1
ATOM 1563 O O . LYS A 1 201 ? 16.339 11.040 -1.438 1.00 57.41 201 LYS A O 1
ATOM 1568 N N . GLY A 1 202 ? 18.170 12.150 -0.728 1.00 60.78 202 GLY A N 1
ATOM 1569 C CA . GLY A 1 202 ? 19.079 11.569 -1.717 1.00 60.78 202 GLY A CA 1
ATOM 1570 C C . GLY A 1 202 ? 19.055 10.038 -1.654 1.00 60.78 202 GLY A C 1
ATOM 1571 O O . GLY A 1 202 ? 18.904 9.460 -0.581 1.00 60.78 202 GLY A O 1
ATOM 1572 N N . MET A 1 203 ? 19.155 9.380 -2.811 1.00 64.88 203 MET A N 1
ATOM 1573 C CA . MET A 1 203 ? 19.193 7.915 -2.958 1.00 64.88 203 MET A CA 1
ATOM 1574 C C . MET A 1 203 ? 17.965 7.117 -2.478 1.00 64.88 203 MET A C 1
ATOM 1576 O O . MET A 1 203 ? 17.949 5.902 -2.669 1.00 64.88 203 MET A O 1
ATOM 1580 N N . ASN A 1 204 ? 16.903 7.743 -1.958 1.00 66.19 204 ASN A N 1
ATOM 1581 C CA . ASN A 1 204 ? 15.672 7.043 -1.554 1.00 66.19 204 ASN A CA 1
ATOM 1582 C C . ASN A 1 204 ? 15.090 6.101 -2.639 1.00 66.19 204 ASN A C 1
ATOM 1584 O O . ASN A 1 204 ? 14.734 4.968 -2.309 1.00 66.19 204 ASN A O 1
ATOM 1588 N N . PRO A 1 205 ? 15.078 6.472 -3.941 1.00 64.44 205 PRO A N 1
ATOM 1589 C CA . PRO A 1 205 ? 14.608 5.567 -4.994 1.00 64.44 205 PRO A CA 1
ATOM 1590 C C . PRO A 1 205 ? 15.411 4.264 -5.063 1.00 64.44 205 PRO A C 1
ATOM 1592 O O . PRO A 1 205 ? 14.866 3.218 -5.406 1.00 64.44 205 PRO A O 1
ATOM 1595 N N . PHE A 1 206 ? 16.704 4.335 -4.738 1.00 69.56 206 PHE A N 1
ATOM 1596 C CA . PHE A 1 206 ? 17.654 3.232 -4.833 1.00 69.56 206 PHE A CA 1
ATOM 1597 C C . PHE A 1 206 ? 17.812 2.464 -3.522 1.00 69.56 206 PHE A C 1
ATOM 1599 O O . PHE A 1 206 ? 18.248 1.319 -3.561 1.00 69.56 206 PHE A O 1
ATOM 1606 N N . ALA A 1 207 ? 17.441 3.044 -2.376 1.00 66.81 207 ALA A N 1
ATOM 1607 C CA . ALA A 1 207 ? 17.609 2.423 -1.064 1.00 66.81 207 ALA A CA 1
ATOM 1608 C C . ALA A 1 207 ? 16.942 1.040 -1.004 1.00 66.81 207 ALA A C 1
ATOM 1610 O O . ALA A 1 207 ? 17.604 0.050 -0.702 1.00 66.81 207 ALA A O 1
ATOM 1611 N N . TYR A 1 208 ? 15.670 0.944 -1.401 1.00 61.28 208 TYR A N 1
ATOM 1612 C CA . TYR A 1 208 ? 14.936 -0.326 -1.437 1.00 61.28 208 TYR A CA 1
ATOM 1613 C C . TYR A 1 208 ? 15.532 -1.339 -2.419 1.00 61.28 208 TYR A C 1
ATOM 1615 O O . TYR A 1 208 ? 15.617 -2.530 -2.119 1.00 61.28 208 TYR A O 1
ATOM 1623 N N . PHE A 1 209 ? 15.969 -0.877 -3.592 1.00 66.19 209 PHE A N 1
ATOM 1624 C CA . PHE A 1 209 ? 16.594 -1.737 -4.594 1.00 66.19 209 PHE A CA 1
ATOM 1625 C C . PHE A 1 209 ? 17.926 -2.314 -4.102 1.00 66.19 209 PHE A C 1
ATOM 1627 O O . PHE A 1 209 ? 18.152 -3.523 -4.185 1.00 66.19 209 PHE A O 1
ATOM 1634 N N . LEU A 1 210 ? 18.782 -1.460 -3.543 1.00 69.56 210 LEU A N 1
ATOM 1635 C CA . LEU A 1 210 ? 20.069 -1.855 -2.986 1.00 69.56 210 LEU A CA 1
ATOM 1636 C C . LEU A 1 210 ? 19.876 -2.782 -1.789 1.00 69.56 210 LEU A C 1
ATOM 1638 O O . LEU A 1 210 ? 20.545 -3.806 -1.718 1.00 69.56 210 LEU A O 1
ATOM 1642 N N . GLN A 1 211 ? 18.912 -2.505 -0.908 1.00 63.28 211 GLN A N 1
ATOM 1643 C CA . GLN A 1 211 ? 18.547 -3.418 0.177 1.00 63.28 211 GLN A CA 1
ATOM 1644 C C . GLN A 1 211 ? 18.116 -4.788 -0.346 1.00 63.28 211 GLN A C 1
ATOM 1646 O O . GLN A 1 211 ? 18.570 -5.802 0.176 1.00 63.28 211 GLN A O 1
ATOM 1651 N N . HIS A 1 212 ? 17.286 -4.846 -1.389 1.00 59.44 212 HIS A N 1
ATOM 1652 C CA . HIS A 1 212 ? 16.840 -6.117 -1.954 1.00 59.44 212 HIS A CA 1
ATOM 1653 C C . HIS A 1 212 ? 18.008 -6.934 -2.529 1.00 59.44 212 HIS A C 1
ATOM 1655 O O . HIS A 1 212 ? 18.147 -8.113 -2.201 1.00 59.44 212 HIS A O 1
ATOM 1661 N N . ILE A 1 213 ? 18.890 -6.309 -3.318 1.00 63.62 213 ILE A N 1
ATOM 1662 C CA . ILE A 1 213 ? 20.076 -6.981 -3.876 1.00 63.62 213 ILE A CA 1
ATOM 1663 C C . ILE A 1 213 ? 21.046 -7.417 -2.776 1.00 63.62 213 ILE A C 1
ATOM 1665 O O . ILE A 1 213 ? 21.546 -8.545 -2.800 1.00 63.62 213 ILE A O 1
ATOM 1669 N N . LEU A 1 214 ? 21.334 -6.532 -1.822 1.00 62.66 214 LEU A N 1
ATOM 1670 C CA . LEU A 1 214 ? 22.299 -6.796 -0.758 1.00 62.66 214 LEU A CA 1
ATOM 1671 C C . LEU A 1 214 ? 21.773 -7.850 0.218 1.00 62.66 214 LEU A C 1
ATOM 1673 O O . LEU A 1 214 ? 22.536 -8.719 0.626 1.00 62.66 214 LEU A O 1
ATOM 1677 N N . ASN A 1 215 ? 20.478 -7.863 0.534 1.00 54.72 215 ASN A N 1
ATOM 1678 C CA . ASN A 1 215 ? 19.888 -8.899 1.383 1.00 54.72 215 ASN A CA 1
ATOM 1679 C C . ASN A 1 215 ? 19.845 -10.257 0.686 1.00 54.72 215 ASN A C 1
ATOM 1681 O O . ASN A 1 215 ? 20.167 -11.262 1.319 1.00 54.72 215 ASN A O 1
ATOM 1685 N N . ALA A 1 216 ? 19.516 -10.286 -0.610 1.00 53.19 216 ALA A N 1
ATOM 1686 C CA . ALA A 1 216 ? 19.502 -11.515 -1.399 1.00 53.19 216 ALA A CA 1
ATOM 1687 C C . ALA A 1 216 ? 20.897 -12.151 -1.533 1.00 53.19 216 ALA A C 1
ATOM 1689 O O . ALA A 1 216 ? 20.999 -13.372 -1.620 1.00 53.19 216 ALA A O 1
ATOM 1690 N N . ARG A 1 217 ? 21.970 -11.346 -1.533 1.00 41.91 217 ARG A N 1
ATOM 1691 C CA . ARG A 1 217 ? 23.350 -11.840 -1.676 1.00 41.91 217 ARG A CA 1
ATOM 1692 C C . ARG A 1 217 ? 24.152 -11.950 -0.373 1.00 41.91 217 ARG A C 1
ATOM 1694 O O . ARG A 1 217 ? 25.062 -12.767 -0.334 1.00 41.91 217 ARG A O 1
ATOM 1701 N N . TRP A 1 218 ? 23.857 -11.163 0.666 1.00 44.81 218 TRP A N 1
ATOM 1702 C CA . TRP A 1 218 ? 24.772 -10.985 1.809 1.00 44.81 218 TRP A CA 1
ATOM 1703 C C . TRP A 1 218 ? 24.128 -11.034 3.211 1.00 44.81 218 TRP A C 1
ATOM 1705 O O . TRP A 1 218 ? 24.860 -10.905 4.188 1.00 44.81 218 TRP A O 1
ATOM 1715 N N . LYS A 1 219 ? 22.802 -11.224 3.361 1.00 42.66 219 LYS A N 1
ATOM 1716 C CA . LYS A 1 219 ? 22.103 -11.218 4.678 1.00 42.66 219 LYS A CA 1
ATOM 1717 C C . LYS A 1 219 ? 22.528 -10.045 5.596 1.00 42.66 219 LYS A C 1
ATOM 1719 O O . LYS A 1 219 ? 22.835 -10.238 6.771 1.00 42.66 219 LYS A O 1
ATOM 1724 N N . ILE A 1 220 ? 22.583 -8.820 5.071 1.00 45.69 220 ILE A N 1
ATOM 1725 C CA . ILE A 1 220 ? 23.057 -7.648 5.829 1.00 45.69 220 ILE A CA 1
ATOM 1726 C C . ILE A 1 220 ? 21.886 -6.988 6.579 1.00 45.69 220 ILE A C 1
ATOM 1728 O O . ILE A 1 220 ? 20.827 -6.751 6.013 1.00 45.69 220 ILE A O 1
ATOM 1732 N N . GLN A 1 221 ? 22.062 -6.671 7.867 1.00 43.88 221 GLN A N 1
ATOM 1733 C CA . GLN A 1 221 ? 21.039 -5.990 8.674 1.00 43.88 221 GLN A CA 1
ATOM 1734 C C . GLN A 1 221 ? 20.772 -4.539 8.222 1.00 43.88 221 GLN A C 1
ATOM 1736 O O . GLN A 1 221 ? 21.682 -3.801 7.837 1.00 43.88 221 GLN A O 1
ATOM 1741 N N . HIS A 1 222 ? 19.506 -4.129 8.361 1.00 42.75 222 HIS A N 1
ATOM 1742 C CA . HIS A 1 222 ? 18.894 -2.891 7.857 1.00 42.75 222 HIS A CA 1
ATOM 1743 C C . HIS A 1 222 ? 19.683 -1.601 8.171 1.00 42.75 222 HIS A C 1
ATOM 1745 O O . HIS A 1 222 ? 19.908 -0.785 7.279 1.00 42.75 222 HIS A O 1
ATOM 1751 N N . ASN A 1 223 ? 20.201 -1.452 9.397 1.00 47.22 223 ASN A N 1
ATOM 1752 C CA . ASN A 1 223 ? 20.900 -0.233 9.836 1.00 47.22 223 ASN A CA 1
ATOM 1753 C C . ASN A 1 223 ? 22.245 0.006 9.133 1.00 47.22 223 ASN A C 1
ATOM 1755 O O . ASN A 1 223 ? 22.730 1.134 9.097 1.00 47.22 223 ASN A O 1
ATOM 1759 N N . ARG A 1 224 ? 22.858 -1.037 8.561 1.00 47.44 224 ARG A N 1
ATOM 1760 C CA . ARG A 1 224 ? 24.190 -0.935 7.950 1.00 47.44 224 ARG A CA 1
ATOM 1761 C C . ARG A 1 224 ? 24.137 -0.365 6.531 1.00 47.44 224 ARG A C 1
ATOM 1763 O O . ARG A 1 224 ? 25.114 0.208 6.065 1.00 47.44 224 ARG A O 1
ATOM 1770 N N . ILE A 1 225 ? 23.006 -0.492 5.837 1.00 51.00 225 ILE A N 1
ATOM 1771 C CA . ILE A 1 225 ? 22.875 -0.059 4.438 1.00 51.00 225 ILE A CA 1
ATOM 1772 C C . IL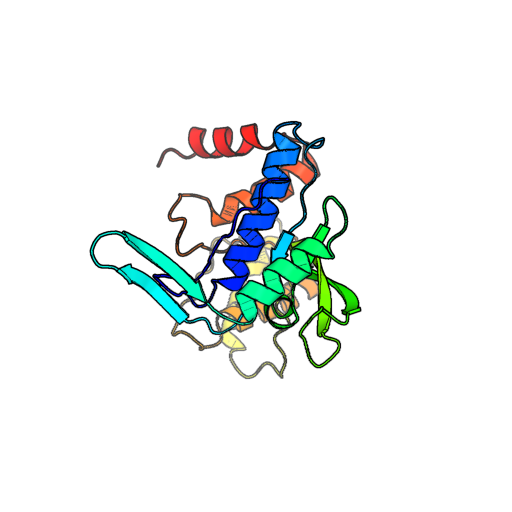E A 1 225 ? 22.665 1.458 4.354 1.00 51.00 225 ILE A C 1
ATOM 1774 O O . ILE A 1 225 ? 23.329 2.111 3.554 1.00 51.00 225 ILE A O 1
ATOM 1778 N N . GLU A 1 226 ? 21.838 2.047 5.224 1.00 50.91 226 GLU A N 1
ATOM 1779 C CA . GLU A 1 226 ? 21.687 3.510 5.287 1.00 50.91 226 GLU A CA 1
ATOM 1780 C C . GLU A 1 226 ? 22.983 4.209 5.723 1.00 50.91 226 GLU A C 1
ATOM 1782 O O . GLU A 1 226 ? 23.328 5.260 5.178 1.00 50.91 226 GLU A O 1
ATOM 1787 N N . SER A 1 227 ? 23.766 3.598 6.623 1.00 51.03 227 SER A N 1
ATOM 1788 C CA . SER A 1 227 ? 25.084 4.124 6.996 1.00 51.03 227 SER A CA 1
ATOM 1789 C C . SER A 1 227 ? 26.099 4.026 5.852 1.00 51.03 227 SER A C 1
ATOM 1791 O O . SER A 1 227 ? 26.902 4.929 5.665 1.00 51.03 227 SER A O 1
ATOM 1793 N N . ILE A 1 228 ? 26.059 2.957 5.046 1.00 53.78 228 ILE A N 1
ATOM 1794 C CA . ILE A 1 228 ? 26.961 2.786 3.892 1.00 53.78 228 ILE A CA 1
ATOM 1795 C C . ILE A 1 228 ? 26.604 3.763 2.766 1.00 53.78 228 ILE A C 1
ATOM 1797 O O . ILE A 1 228 ? 27.501 4.306 2.120 1.00 53.78 228 ILE A O 1
ATOM 1801 N N . LEU A 1 229 ? 25.312 4.007 2.532 1.00 51.19 229 LEU A N 1
ATOM 1802 C CA . LEU A 1 229 ? 24.856 4.939 1.499 1.00 51.19 229 LEU A CA 1
ATOM 1803 C C . LEU A 1 229 ? 25.117 6.397 1.878 1.00 51.19 229 LEU A C 1
ATOM 1805 O O . LEU A 1 229 ? 25.511 7.173 1.015 1.00 51.19 229 LEU A O 1
ATOM 1809 N N . SER A 1 230 ? 24.973 6.751 3.156 1.00 51.69 230 SER A N 1
ATOM 1810 C CA . SER A 1 230 ? 25.315 8.092 3.650 1.00 51.69 230 SER A CA 1
ATOM 1811 C C . SER A 1 230 ? 26.827 8.332 3.769 1.00 51.69 230 SER A C 1
ATOM 1813 O O . SER A 1 230 ? 27.273 9.457 3.566 1.00 51.69 230 SER A O 1
ATOM 1815 N N . ALA A 1 231 ? 27.633 7.296 4.039 1.00 47.03 231 ALA A N 1
ATOM 1816 C CA . ALA A 1 231 ? 29.090 7.423 4.142 1.00 47.03 231 ALA A CA 1
ATOM 1817 C C . ALA A 1 231 ? 29.815 7.486 2.783 1.00 47.03 231 ALA A C 1
ATOM 1819 O O . ALA A 1 231 ? 30.813 8.194 2.667 1.00 47.03 231 ALA A O 1
ATOM 1820 N N . ASN A 1 232 ? 29.338 6.760 1.761 1.00 40.34 232 ASN A N 1
ATOM 1821 C CA . ASN A 1 232 ? 30.027 6.660 0.463 1.00 40.34 232 ASN A CA 1
ATOM 1822 C C . ASN A 1 232 ? 29.532 7.648 -0.600 1.00 40.34 232 ASN A C 1
ATOM 1824 O O . ASN A 1 232 ? 30.240 7.896 -1.572 1.00 40.34 232 ASN A O 1
ATOM 1828 N N . PHE A 1 233 ? 28.346 8.227 -0.422 1.00 43.56 233 PHE A N 1
ATOM 1829 C CA . PHE A 1 233 ? 27.832 9.293 -1.276 1.00 43.56 233 PHE A CA 1
ATOM 1830 C C . PHE A 1 233 ? 27.627 10.536 -0.413 1.00 43.56 233 PHE A C 1
ATOM 1832 O O . PHE A 1 233 ? 26.518 10.821 0.033 1.00 43.56 233 PHE A O 1
ATOM 1839 N N . LYS A 1 234 ? 28.722 11.258 -0.140 1.00 32.97 234 LYS A N 1
ATOM 1840 C CA . LYS A 1 234 ? 28.621 12.631 0.367 1.00 32.97 234 LYS A CA 1
ATOM 1841 C C . LYS A 1 234 ? 27.802 13.441 -0.646 1.00 32.97 234 LYS A C 1
ATOM 1843 O O . LYS A 1 234 ? 28.198 13.522 -1.808 1.00 32.97 234 LYS A O 1
ATOM 1848 N N . LEU A 1 235 ? 26.648 13.941 -0.203 1.00 35.03 235 LEU A N 1
ATOM 1849 C CA . LEU A 1 235 ? 25.898 15.013 -0.863 1.00 35.03 235 LEU A CA 1
ATOM 1850 C C . LEU A 1 235 ? 26.761 16.273 -0.965 1.00 35.03 235 LEU A C 1
ATOM 1852 O O . LEU A 1 235 ? 27.528 16.522 -0.005 1.00 35.03 235 LEU A O 1
#

Sequence (235 aa):
GGVMPIFFGAPVSFEDSANRALEFVIAVCETLKNKGLDQIQYRIGISVGTAYTGFIGCEERSQYAIVGNCVNLAARLMTFAEPNEILVDKGIQQSRQFKFHHKGNIQYKGMDSDLPTYALKGRNVDNKFSFHGSWVGRNRELSQMLAFAQPLVENKSPGIICIHGEAGIGKSRLAFEFRKALAKAFPVTWAVCKADQILRKGMNPFAYFLQHILNARWKIQHNRIESILSANFKL

Foldseek 3Di:
DDDDDDDFCPPHHDPCSLVVVQVVVVVVVVVCVLVVVVVDWFFWFAEDDDWDWDWDDDPVDTDTDTGDPRSVRRVQNSVPADTVWYKYFPVSVPDLQWDKDFPDFCDTPPDPGGTTMITTPGTPQVSLPPDDDDDDDPPVVLVVLVVLCVCVVVVDDSDDDDQDDDPPPCSVVSVSVSVVVVVVVDPDDDHWFDDDPPPPDPCNSPLVVCCVVCCVPPVDRDVVSVVVCCVPDPD

pLDDT: mean 81.89, std 15.7, range [32.97, 98.38]